Protein AF-A0A0R0EHV8-F1 (afdb_monomer)

Organism: Glycine max (NCBI:txid3847)

Secondary structure (DSSP, 8-state):
--HHHHHHHHHH-TTEEEEEE-SSSTT-EEEEE--S--SS---EEEEE--BTTTB--GGGGHHHHHHHHTTT-EEEEE--PEEEEEETHHHHHHHHHHHHHHHHHHTT-S--SS-GGGEEEEEEES----HHHHHHHHHHTT--HHHHHHHTTSGGGGGTT-HHHHTT-GGGGGTGGGPPPEEEE--TT-SSS-TT-

Nearest PDB structures (foldseek):
  4ouk-assembly1_X  TM=3.590E-01  e=6.949E-08  Lacticaseibacillus rhamnosus HN001
  4e14-assembly1_A  TM=3.918E-01  e=1.206E-06  Drosophila melanogaster
  5aob-assembly1_A  TM=3.251E-01  e=7.262E-07  Thermogutta terrifontis
  4e11-assembly1_A  TM=3.504E-01  e=2.931E-06  Drosophila melanogaster
  4po3-assembly1_X  TM=3.068E-01  e=4.658E-07  Lacticaseibacillus rhamnosus HN001

Mean predicted aligned error: 5.68 Å

pLDDT: mean 92.67, std 6.23, range [57.81, 97.94]

Radius of gyration: 22.33 Å; Cα contacts (8 Å, |Δi|>4): 338; chains: 1; bounding box: 59×35×53 Å

Structure (mmCIF, N/CA/C/O backbone):
data_AF-A0A0R0EHV8-F1
#
_entry.id   AF-A0A0R0EHV8-F1
#
loop_
_atom_site.group_PDB
_atom_site.id
_atom_site.type_symbol
_atom_site.label_atom_id
_atom_site.label_alt_id
_atom_site.label_comp_id
_atom_site.label_asym_id
_atom_site.label_entity_id
_atom_site.label_seq_id
_atom_site.pdbx_PDB_ins_code
_atom_site.Cartn_x
_atom_site.Cartn_y
_atom_site.Cartn_z
_atom_site.occupancy
_atom_site.B_iso_or_equiv
_atom_site.auth_seq_id
_atom_site.auth_comp_id
_atom_site.auth_asym_id
_atom_site.auth_atom_id
_atom_site.pdbx_PDB_model_num
ATOM 1 N N . MET A 1 1 ? -14.433 21.461 16.447 1.00 57.81 1 MET A N 1
ATOM 2 C CA . MET A 1 1 ? -14.558 21.065 17.872 1.00 57.81 1 MET A CA 1
ATOM 3 C C . MET A 1 1 ? -14.969 19.595 18.094 1.00 57.81 1 MET A C 1
ATOM 5 O O . MET A 1 1 ? -14.864 19.129 19.216 1.00 57.81 1 MET A O 1
ATOM 9 N N . LEU A 1 2 ? -15.387 18.832 17.068 1.00 71.00 2 LEU A N 1
ATOM 10 C CA . LEU A 1 2 ? -15.917 17.462 17.239 1.00 71.00 2 LEU A CA 1
ATOM 11 C C . LEU A 1 2 ? -14.863 16.354 17.439 1.00 71.00 2 LEU A C 1
ATOM 13 O O . LEU A 1 2 ? -15.185 15.307 17.990 1.00 71.00 2 LEU A O 1
ATOM 17 N N . LEU A 1 3 ? -13.612 16.559 17.017 1.00 77.12 3 LEU A N 1
ATOM 18 C CA . LEU A 1 3 ? -12.614 15.480 17.003 1.00 77.12 3 LEU A CA 1
ATOM 19 C C . LEU A 1 3 ? -12.144 15.060 18.401 1.00 77.12 3 LEU A C 1
ATOM 21 O O . LEU A 1 3 ? -11.993 13.869 18.652 1.00 77.12 3 LEU A O 1
ATOM 25 N N . MET A 1 4 ? -11.944 16.010 19.320 1.00 84.88 4 MET A N 1
ATOM 26 C CA . MET A 1 4 ? -11.438 15.697 20.661 1.00 84.88 4 MET A CA 1
ATOM 27 C C . MET A 1 4 ? -12.437 14.863 21.488 1.00 84.88 4 MET A C 1
ATOM 29 O O . MET A 1 4 ? -12.014 13.846 22.039 1.00 84.88 4 MET A O 1
ATOM 33 N N . PRO A 1 5 ? -13.751 15.183 21.521 1.00 86.56 5 PRO A N 1
ATOM 34 C CA . PRO A 1 5 ? -14.737 14.309 22.154 1.00 86.56 5 PRO A CA 1
ATOM 35 C C . PRO A 1 5 ? -14.783 12.916 21.521 1.00 86.56 5 PRO A C 1
ATOM 37 O O . PRO A 1 5 ? -14.748 11.922 22.240 1.00 86.56 5 PRO A O 1
ATOM 40 N N . VAL A 1 6 ? -14.809 12.820 20.186 1.00 89.00 6 VAL A N 1
ATOM 41 C CA . VAL A 1 6 ? -14.864 11.522 19.487 1.00 89.00 6 VAL A CA 1
ATOM 42 C C . VAL A 1 6 ? -13.637 10.672 19.808 1.00 89.00 6 VAL A C 1
ATOM 44 O O . VAL A 1 6 ? -13.784 9.489 20.105 1.00 89.00 6 VAL A O 1
ATOM 47 N N . ALA A 1 7 ? -12.442 11.268 19.814 1.00 91.12 7 ALA A N 1
ATOM 48 C CA . ALA A 1 7 ? -11.215 10.583 20.203 1.00 91.12 7 ALA A CA 1
ATOM 49 C C . ALA A 1 7 ? -11.280 10.094 21.657 1.00 91.12 7 ALA A C 1
ATOM 51 O O . ALA A 1 7 ? -10.960 8.937 21.923 1.00 91.12 7 ALA A O 1
ATOM 52 N N . TYR A 1 8 ? -11.749 10.933 22.587 1.00 91.75 8 TYR A N 1
ATOM 53 C CA . TYR A 1 8 ? -11.932 10.532 23.982 1.00 91.75 8 TYR A CA 1
ATOM 54 C C . TYR A 1 8 ? -12.867 9.320 24.101 1.00 91.75 8 TYR A C 1
ATOM 56 O O . TYR A 1 8 ? -12.497 8.310 24.698 1.00 91.75 8 TYR A O 1
ATOM 64 N N . TYR A 1 9 ? -14.043 9.365 23.468 1.00 89.75 9 TYR A N 1
ATOM 65 C CA . TYR A 1 9 ? -14.960 8.225 23.470 1.00 89.75 9 TYR A CA 1
ATOM 66 C C . TYR A 1 9 ? -14.318 6.989 22.846 1.00 89.75 9 TYR A C 1
ATOM 68 O O . TYR A 1 9 ? -14.364 5.923 23.446 1.00 89.75 9 TYR A O 1
ATOM 76 N N . TYR A 1 10 ? -13.664 7.127 21.696 1.00 93.62 10 TYR A N 1
ATOM 77 C CA . TYR A 1 10 ? -13.001 6.019 21.015 1.00 93.62 10 TYR A CA 1
ATOM 78 C C . TYR A 1 10 ? -11.944 5.322 21.888 1.00 93.62 10 TYR A C 1
ATOM 80 O O . TYR A 1 10 ? -11.880 4.092 21.912 1.00 93.62 10 TYR A O 1
ATOM 88 N N . PHE A 1 11 ? -11.125 6.077 22.626 1.00 93.50 11 PHE A N 1
ATOM 89 C CA . PHE A 1 11 ? -10.054 5.495 23.436 1.00 93.50 11 PHE A CA 1
ATOM 90 C C . PHE A 1 11 ? -10.513 4.986 24.803 1.00 93.50 11 PHE A C 1
ATOM 92 O O . PHE A 1 11 ? -9.981 3.965 25.251 1.00 93.50 11 PHE A O 1
ATOM 99 N N . PHE A 1 12 ? -11.477 5.659 25.440 1.00 93.50 12 PHE A N 1
ATOM 100 C CA . PHE A 1 12 ? -11.778 5.469 26.864 1.00 93.50 12 PHE A CA 1
ATOM 101 C C . PHE A 1 12 ? -13.155 4.866 27.164 1.00 93.50 12 PHE A C 1
ATOM 103 O O . PHE A 1 12 ? -13.399 4.470 28.302 1.00 93.50 12 PHE A O 1
ATOM 110 N N . THR A 1 13 ? -14.066 4.752 26.191 1.00 91.31 13 THR A N 1
ATOM 111 C CA . THR A 1 13 ? -15.366 4.115 26.450 1.00 91.31 13 THR A CA 1
ATOM 112 C C . THR A 1 13 ? -15.283 2.590 26.396 1.00 91.31 13 THR A C 1
ATOM 114 O O . THR A 1 13 ? -14.665 2.006 25.508 1.00 91.31 13 THR A O 1
ATOM 117 N N . SER A 1 14 ? -15.988 1.913 27.303 1.00 90.38 14 SER A N 1
ATOM 118 C CA . SER A 1 14 ? -16.117 0.449 27.296 1.00 90.38 14 SER A CA 1
ATOM 119 C C . SER A 1 14 ? -17.012 -0.081 26.167 1.00 90.38 14 SER A C 1
ATOM 121 O O . SER A 1 14 ? -16.953 -1.274 25.852 1.00 90.38 14 SER A O 1
ATOM 123 N N . LYS A 1 15 ? -17.819 0.802 25.554 1.00 92.06 15 LYS A N 1
ATOM 124 C CA . LYS A 1 15 ? -18.706 0.501 24.417 1.00 92.06 15 LYS A CA 1
ATOM 125 C C . LYS A 1 15 ? -17.960 0.295 23.097 1.00 92.06 15 LYS A C 1
ATOM 127 O O . LYS A 1 15 ? -18.556 -0.215 22.154 1.00 92.06 15 LYS A O 1
ATOM 132 N N . VAL A 1 16 ? -16.684 0.681 23.022 1.00 95.81 16 VAL A N 1
ATOM 133 C CA . VAL A 1 16 ? -15.836 0.468 21.846 1.00 95.81 16 VAL A CA 1
ATOM 134 C C . VAL A 1 16 ? -14.825 -0.622 22.175 1.00 95.81 16 VAL A C 1
A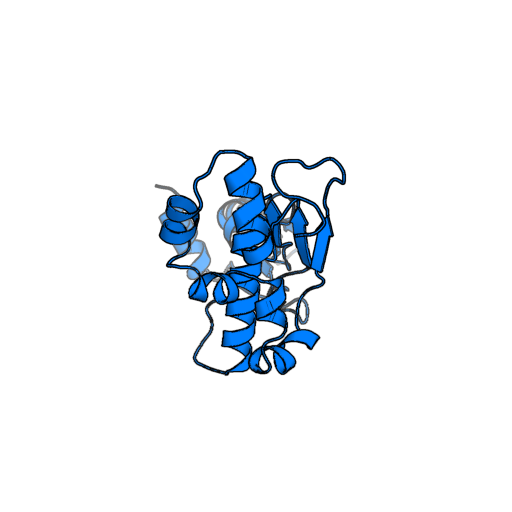TOM 136 O O . VAL A 1 16 ? -13.925 -0.439 22.993 1.00 95.81 16 VAL A O 1
ATOM 139 N N . LYS A 1 17 ? -14.968 -1.782 21.535 1.00 96.06 17 LYS A N 1
ATOM 140 C CA . LYS A 1 17 ? -13.980 -2.862 21.598 1.00 96.06 17 LYS A CA 1
ATOM 141 C C . LYS A 1 17 ? -13.025 -2.697 20.425 1.00 96.06 17 LYS A C 1
ATOM 143 O O . LYS A 1 17 ? -13.409 -2.925 19.283 1.00 96.06 17 LYS A O 1
ATOM 148 N N . ARG A 1 18 ? -11.801 -2.256 20.708 1.00 96.19 18 ARG A N 1
ATOM 149 C CA . ARG A 1 18 ? -10.815 -1.913 19.678 1.00 96.19 18 ARG A CA 1
ATOM 150 C C . ARG A 1 18 ? -9.956 -3.102 19.264 1.00 96.19 18 ARG A C 1
ATOM 152 O O . ARG A 1 18 ? -9.628 -3.949 20.092 1.00 96.19 18 ARG A O 1
ATOM 159 N N . SER A 1 19 ? -9.515 -3.093 18.010 1.00 95.56 19 SER A N 1
ATOM 160 C CA . SER A 1 19 ? -8.482 -3.979 17.461 1.00 95.56 19 SER A CA 1
ATOM 161 C C . SER A 1 19 ? -8.759 -5.481 17.624 1.00 95.56 19 SER A C 1
ATOM 163 O O . SER A 1 19 ? -7.813 -6.265 17.761 1.00 95.56 19 SER A O 1
ATOM 165 N N . ILE A 1 20 ? -10.032 -5.886 17.565 1.00 97.50 20 ILE A N 1
ATOM 166 C CA . ILE A 1 20 ? -10.450 -7.294 17.567 1.00 97.50 20 ILE A CA 1
ATOM 167 C C . ILE A 1 20 ? -9.885 -7.967 16.318 1.00 97.50 20 ILE A C 1
ATOM 169 O O . ILE A 1 20 ? -10.116 -7.494 15.208 1.00 97.50 20 ILE A O 1
ATOM 173 N N . VAL A 1 21 ? -9.142 -9.058 16.497 1.00 97.56 21 VAL A N 1
ATOM 174 C CA 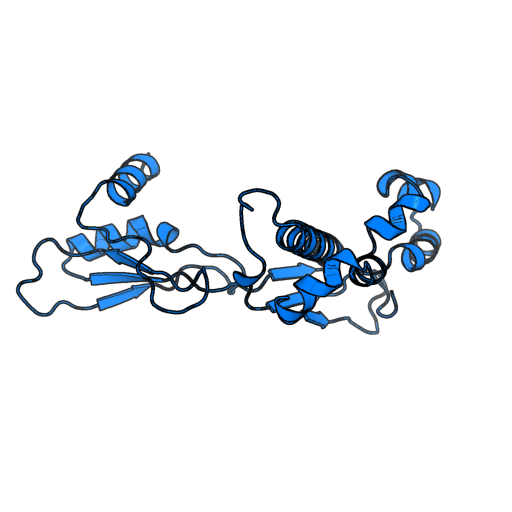. VAL A 1 21 ? -8.557 -9.836 15.398 1.00 97.56 21 VAL A CA 1
ATOM 175 C C . VAL A 1 21 ? -9.649 -10.642 14.702 1.00 97.56 21 VAL A C 1
ATOM 177 O O . VAL A 1 21 ? -10.423 -11.321 15.372 1.00 97.56 21 VAL A O 1
ATOM 180 N N . TYR A 1 22 ? -9.687 -10.591 13.371 1.00 96.81 22 TYR A N 1
ATOM 181 C CA . TYR A 1 22 ? -10.563 -11.442 12.556 1.00 96.81 22 TYR A CA 1
ATOM 182 C C . TYR A 1 22 ? -9.798 -12.285 11.520 1.00 96.81 22 TYR A C 1
ATOM 184 O O . TYR A 1 22 ? -10.402 -13.082 10.808 1.00 96.81 22 TYR A O 1
ATOM 192 N N . GLY A 1 23 ? -8.477 -12.126 11.422 1.00 96.19 23 GLY A N 1
ATOM 193 C CA . GLY A 1 23 ? -7.623 -12.952 10.572 1.00 96.19 23 GLY A CA 1
ATOM 194 C C . GLY A 1 23 ? -6.139 -12.716 10.842 1.00 96.19 23 GLY A C 1
ATOM 195 O O . GLY A 1 23 ? -5.780 -11.895 11.681 1.00 96.19 23 GLY A O 1
ATOM 196 N N . ASP A 1 24 ? -5.282 -13.405 10.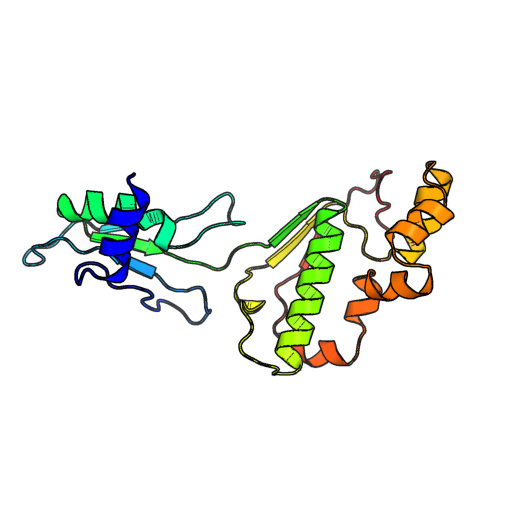092 1.00 94.06 24 ASP A N 1
ATOM 197 C CA . ASP A 1 24 ? -3.868 -13.562 10.480 1.00 94.06 24 ASP A CA 1
ATOM 198 C C . ASP A 1 24 ? -2.967 -12.367 10.142 1.00 94.06 24 ASP A C 1
ATOM 200 O O . ASP A 1 24 ? -1.869 -12.235 10.676 1.00 94.06 24 ASP A O 1
ATOM 204 N N . GLN A 1 25 ? -3.401 -11.490 9.234 1.00 92.50 25 GLN A N 1
ATOM 205 C CA . GLN A 1 25 ? -2.588 -10.355 8.793 1.00 92.50 25 GLN A CA 1
ATOM 206 C C . GLN A 1 25 ? -2.688 -9.184 9.781 1.00 92.50 25 GLN A C 1
ATOM 208 O O . GLN A 1 25 ? -3.748 -8.990 10.379 1.00 92.50 25 GLN A O 1
ATOM 213 N N . PRO A 1 26 ? -1.659 -8.323 9.914 1.00 91.06 26 PRO A N 1
ATOM 214 C CA . PRO A 1 26 ? -1.646 -7.282 10.950 1.00 91.06 26 PRO A CA 1
ATOM 215 C C . PRO A 1 26 ? -2.837 -6.315 10.897 1.00 91.06 26 PRO A C 1
ATOM 217 O O . PRO A 1 26 ? -3.323 -5.874 11.943 1.00 91.06 26 PRO A O 1
ATOM 220 N N . ARG A 1 27 ? -3.335 -6.029 9.683 1.00 94.44 27 ARG A N 1
ATOM 221 C CA . ARG A 1 27 ? -4.513 -5.180 9.437 1.00 94.44 27 ARG A CA 1
ATOM 222 C C . ARG A 1 27 ? -5.847 -5.921 9.480 1.00 94.44 27 ARG A C 1
ATOM 224 O O . ARG A 1 27 ? -6.871 -5.264 9.370 1.00 94.44 27 ARG A O 1
ATOM 231 N N . ASN A 1 28 ? -5.878 -7.239 9.682 1.00 95.44 28 ASN A N 1
ATOM 232 C CA . ASN A 1 28 ? -7.123 -8.001 9.823 1.00 95.44 28 ASN A CA 1
ATOM 233 C C . ASN A 1 28 ? -7.712 -7.813 11.227 1.00 95.44 28 ASN A C 1
ATOM 235 O O . ASN A 1 28 ? -7.794 -8.735 12.045 1.00 95.44 28 ASN A O 1
ATOM 239 N N . ARG A 1 29 ? -8.079 -6.565 11.517 1.00 96.88 29 ARG A N 1
ATOM 240 C CA . ARG A 1 29 ? -8.611 -6.121 12.796 1.00 96.88 29 ARG A CA 1
ATOM 241 C C . ARG A 1 29 ? -9.840 -5.259 12.592 1.00 96.88 29 ARG A C 1
ATOM 243 O O . ARG A 1 29 ? -9.951 -4.557 11.596 1.00 96.88 29 ARG A O 1
ATOM 250 N N . LEU A 1 30 ? -10.739 -5.263 13.559 1.00 97.62 30 LEU A N 1
ATOM 251 C CA . LEU A 1 30 ? -11.918 -4.410 13.550 1.00 97.62 30 LEU A CA 1
ATOM 252 C C . LEU A 1 30 ? -12.119 -3.729 14.898 1.00 97.62 30 LEU A C 1
ATOM 254 O O . LEU A 1 30 ? -11.671 -4.226 15.934 1.00 97.62 30 LEU A O 1
ATOM 258 N N . ASP A 1 31 ? -12.814 -2.601 14.865 1.00 97.81 31 ASP A N 1
ATOM 259 C CA . ASP A 1 31 ? -13.350 -1.947 16.050 1.00 97.81 31 ASP A CA 1
ATOM 260 C C . ASP A 1 31 ? -14.860 -2.174 16.092 1.00 97.81 31 ASP A C 1
ATOM 262 O O . ASP A 1 31 ? -15.561 -1.953 15.103 1.00 97.81 31 ASP A O 1
ATOM 266 N N . LEU A 1 32 ? -15.361 -2.624 17.237 1.00 97.31 32 LEU A N 1
ATOM 267 C CA . LEU A 1 32 ? -16.774 -2.912 17.445 1.00 97.31 32 LEU A CA 1
ATOM 268 C C . LEU A 1 32 ? -17.391 -1.857 18.364 1.00 97.31 32 LEU A C 1
ATOM 270 O O . LEU A 1 32 ? -16.941 -1.675 19.496 1.00 97.31 32 LEU A O 1
ATOM 274 N N . TYR A 1 33 ? -18.434 -1.192 17.883 1.00 96.69 33 TYR A N 1
ATOM 275 C CA . TYR A 1 33 ? -19.211 -0.187 18.599 1.00 96.69 33 TYR A CA 1
ATOM 276 C C . TYR A 1 33 ? -20.527 -0.819 19.038 1.00 96.69 33 TYR A C 1
ATOM 278 O O . TYR A 1 33 ? -21.318 -1.279 18.211 1.00 96.69 33 TYR A O 1
ATOM 286 N N . LEU A 1 34 ? -20.737 -0.870 20.351 1.00 96.25 34 LEU A N 1
ATOM 287 C CA . LEU A 1 34 ? -21.843 -1.592 20.964 1.00 96.25 34 LEU A CA 1
ATOM 288 C C . LEU A 1 34 ? -22.917 -0.630 21.496 1.00 96.25 34 LEU A C 1
ATOM 290 O O . LEU A 1 34 ? -22.579 0.361 22.157 1.00 96.25 34 LEU A O 1
ATOM 294 N N . PRO A 1 35 ? -24.211 -0.929 21.274 1.00 95.19 35 PRO A N 1
ATOM 295 C CA . PRO A 1 35 ? -25.295 -0.203 21.915 1.00 95.19 35 PRO A CA 1
ATOM 296 C C . PRO A 1 35 ? -25.293 -0.443 23.429 1.00 95.19 35 PRO A C 1
ATOM 298 O O . PRO A 1 35 ? -24.717 -1.408 23.929 1.00 95.19 35 PRO A O 1
ATOM 301 N N . ALA A 1 36 ? -25.964 0.434 24.181 1.00 90.19 36 ALA A N 1
ATOM 302 C CA . ALA A 1 36 ? -25.997 0.338 25.643 1.00 90.19 36 ALA A CA 1
ATOM 303 C C . ALA A 1 36 ? -26.704 -0.932 26.159 1.00 90.19 36 ALA A C 1
ATOM 305 O O . ALA A 1 36 ? -26.341 -1.435 27.217 1.00 90.19 36 ALA A O 1
ATOM 306 N N . ASN A 1 37 ? -27.694 -1.444 25.420 1.00 86.62 37 ASN A N 1
ATOM 307 C CA . ASN A 1 37 ? -28.447 -2.642 25.782 1.00 86.62 37 ASN A CA 1
ATOM 308 C C . ASN A 1 37 ? -28.327 -3.711 24.682 1.00 86.62 37 ASN A C 1
ATOM 310 O O . ASN A 1 37 ? -28.757 -3.487 23.549 1.00 86.62 37 ASN A O 1
ATOM 314 N N . ILE A 1 38 ? -27.755 -4.865 25.037 1.00 80.19 38 ILE A N 1
ATOM 315 C CA . ILE A 1 38 ? -27.492 -6.012 24.145 1.00 80.19 38 ILE A CA 1
ATOM 316 C C . ILE A 1 38 ? -28.458 -7.182 24.461 1.00 80.19 38 ILE A C 1
ATOM 318 O O . ILE A 1 38 ? -28.292 -8.286 23.963 1.00 80.19 38 ILE A O 1
ATOM 322 N N . GLY A 1 39 ? -29.495 -6.963 25.283 1.00 85.12 39 GLY A N 1
ATOM 323 C CA . GLY A 1 39 ? -30.408 -8.027 25.734 1.00 85.12 39 GLY A CA 1
ATOM 324 C C . GLY A 1 39 ? -31.305 -8.645 24.652 1.00 85.12 39 GLY A C 1
ATOM 325 O O . GLY A 1 39 ? -31.868 -9.712 24.863 1.00 85.12 39 GLY A O 1
ATOM 326 N N . GLU A 1 40 ? -31.416 -8.008 23.489 1.00 89.62 40 GLU A N 1
ATOM 327 C CA . GLU A 1 40 ? -32.185 -8.489 22.337 1.00 89.62 40 GLU A CA 1
ATOM 328 C C . GLU A 1 40 ? -31.296 -8.483 21.089 1.00 89.62 40 GLU A C 1
ATOM 330 O O . GLU A 1 40 ? -30.394 -7.639 21.010 1.00 89.62 40 GLU A O 1
ATOM 335 N N . PRO A 1 41 ? -31.563 -9.340 20.085 1.00 92.94 41 PRO A N 1
ATOM 336 C CA . PRO A 1 41 ? -30.887 -9.274 18.794 1.00 92.94 41 PRO A CA 1
ATOM 337 C C . PRO A 1 41 ? -30.950 -7.861 18.203 1.00 92.94 41 PRO A C 1
ATOM 339 O O . PRO A 1 41 ? -32.025 -7.275 18.065 1.00 92.94 41 PRO A O 1
ATOM 342 N N . LYS A 1 42 ? -29.786 -7.302 17.862 1.00 93.56 42 LYS A N 1
ATOM 343 C CA . LYS A 1 42 ? -29.655 -5.964 17.274 1.00 93.56 42 LYS A CA 1
ATOM 344 C C . LYS A 1 42 ? -29.201 -6.062 15.819 1.00 93.56 42 LYS A C 1
ATOM 346 O O . LYS A 1 42 ? -28.447 -6.979 15.486 1.00 93.56 42 LYS A O 1
ATOM 351 N N . PRO A 1 43 ? -29.612 -5.121 14.954 1.00 96.56 43 PRO A N 1
ATOM 352 C CA . PRO A 1 43 ? -29.052 -5.027 13.614 1.00 96.56 43 PRO A CA 1
ATOM 353 C C . PRO A 1 43 ? -27.542 -4.773 13.686 1.00 96.56 43 PRO A C 1
ATOM 355 O O . PRO A 1 43 ? -27.056 -4.067 14.575 1.00 96.56 43 PRO A O 1
ATOM 358 N N . VAL A 1 44 ? -26.816 -5.340 12.725 1.00 97.00 44 VAL A N 1
ATOM 359 C CA . VAL A 1 44 ? -25.362 -5.209 12.607 1.00 97.00 44 VAL A CA 1
ATOM 360 C C . VAL A 1 44 ? -25.034 -4.486 11.306 1.00 97.00 44 VAL A C 1
ATOM 362 O O . VAL A 1 44 ? -25.484 -4.893 10.238 1.00 97.00 44 VAL A O 1
ATOM 365 N N . LEU A 1 45 ? -24.228 -3.430 11.393 1.00 97.94 45 LEU A N 1
ATOM 366 C CA . LEU A 1 45 ? -23.637 -2.748 10.248 1.00 97.94 45 LEU A CA 1
ATOM 367 C C . LEU A 1 45 ? -22.143 -3.077 10.187 1.00 97.94 45 LEU A C 1
ATOM 369 O O . LEU A 1 45 ? -21.406 -2.797 11.131 1.00 97.94 45 LEU A O 1
ATOM 373 N N . ILE A 1 46 ? -21.678 -3.601 9.055 1.00 97.69 46 ILE A N 1
ATOM 374 C CA . ILE A 1 46 ? -20.246 -3.672 8.753 1.00 97.69 46 ILE A CA 1
ATOM 375 C C . ILE A 1 46 ? -19.883 -2.420 7.965 1.00 97.69 46 ILE A C 1
ATOM 377 O O . ILE A 1 46 ? -20.362 -2.216 6.851 1.00 97.69 46 ILE A O 1
ATOM 381 N N . PHE A 1 47 ? -19.040 -1.578 8.550 1.00 96.81 47 PHE A N 1
ATOM 382 C CA . PHE A 1 47 ? -18.538 -0.384 7.899 1.00 96.81 47 PHE A CA 1
ATOM 383 C C . PHE A 1 47 ? -17.123 -0.621 7.373 1.00 96.81 47 PHE A C 1
ATOM 385 O O . PHE A 1 47 ? -16.166 -0.780 8.136 1.00 96.81 47 PHE A O 1
ATOM 392 N N . VAL A 1 48 ? -16.998 -0.634 6.047 1.00 95.38 48 VAL A N 1
ATOM 393 C CA . VAL A 1 48 ? -15.716 -0.747 5.350 1.00 95.38 48 VAL A CA 1
ATOM 394 C C . VAL A 1 48 ? -15.158 0.656 5.149 1.00 95.38 48 VAL A C 1
ATOM 396 O O . VAL A 1 48 ? -15.581 1.386 4.256 1.00 95.38 48 VAL A O 1
ATOM 399 N N . THR A 1 49 ? -14.224 1.056 6.012 1.00 89.88 49 THR A N 1
ATOM 400 C CA . THR A 1 49 ? -13.553 2.356 5.877 1.00 89.88 49 THR A CA 1
ATOM 401 C C . THR A 1 49 ? -12.585 2.347 4.698 1.00 89.88 49 THR A C 1
ATOM 403 O O . THR A 1 49 ? -11.943 1.334 4.433 1.00 89.88 49 THR A O 1
ATOM 406 N N . GLY A 1 50 ? -12.418 3.479 4.020 1.00 88.25 50 GLY A N 1
ATOM 407 C CA . GLY A 1 50 ? -11.313 3.662 3.085 1.00 88.25 50 GLY A CA 1
ATOM 408 C C . GLY A 1 50 ? -11.624 4.593 1.927 1.00 88.25 50 GLY A C 1
ATOM 409 O O . GLY A 1 50 ? -12.594 5.344 1.957 1.00 88.25 50 GLY A O 1
ATOM 410 N N . GLY A 1 51 ? -10.771 4.524 0.910 1.00 90.00 51 GLY A N 1
ATOM 411 C CA . GLY A 1 51 ? -10.915 5.209 -0.369 1.00 90.00 51 GLY A CA 1
ATOM 412 C C . GLY A 1 51 ? -10.130 4.454 -1.435 1.00 90.00 51 GLY A C 1
ATOM 413 O O . GLY A 1 51 ? -8.934 4.231 -1.264 1.00 90.00 51 GLY A O 1
ATOM 414 N N . ALA A 1 52 ? -10.819 3.998 -2.487 1.00 93.12 52 ALA A N 1
ATOM 415 C CA . ALA A 1 52 ? -10.244 3.248 -3.612 1.00 93.12 52 ALA A CA 1
ATOM 416 C C . ALA A 1 52 ? -9.314 2.072 -3.222 1.00 93.12 52 ALA A C 1
ATOM 418 O O . ALA A 1 52 ? -8.456 1.684 -4.005 1.00 93.12 52 ALA A O 1
ATOM 419 N N . TRP A 1 53 ? -9.475 1.505 -2.018 1.00 94.31 53 TRP A N 1
ATOM 420 C CA . TRP A 1 53 ? -8.632 0.436 -1.453 1.00 94.31 53 TRP A CA 1
ATOM 421 C C . TRP A 1 53 ? -7.157 0.797 -1.207 1.00 94.31 53 TRP A C 1
ATOM 423 O O . TRP A 1 53 ? -6.383 -0.078 -0.820 1.00 94.31 53 TRP A O 1
ATOM 433 N N . ILE A 1 54 ? -6.775 2.064 -1.391 1.00 93.56 54 ILE A N 1
ATOM 434 C CA . ILE A 1 54 ? -5.395 2.557 -1.235 1.00 93.56 54 ILE A CA 1
ATOM 435 C C . ILE A 1 54 ? -5.162 3.283 0.092 1.00 93.56 54 ILE A C 1
ATOM 437 O O . ILE A 1 54 ? -4.030 3.469 0.523 1.00 93.56 54 ILE A O 1
ATOM 441 N N . ILE A 1 55 ? -6.240 3.683 0.765 1.00 92.44 55 ILE A N 1
ATOM 442 C CA . ILE A 1 55 ? -6.206 4.353 2.064 1.00 92.44 55 ILE A CA 1
ATOM 443 C C . ILE A 1 55 ? -7.362 3.867 2.929 1.00 92.44 55 ILE A C 1
ATOM 445 O O . ILE A 1 55 ? -8.405 3.451 2.423 1.00 92.44 55 ILE A O 1
ATOM 449 N N . GLY A 1 56 ? -7.194 3.968 4.242 1.00 92.25 56 GLY A N 1
ATOM 450 C CA . GLY A 1 56 ? -8.239 3.660 5.209 1.00 92.25 56 GLY A CA 1
ATOM 451 C C . GLY A 1 56 ? -7.665 3.289 6.564 1.00 92.25 56 GLY A C 1
ATOM 452 O O . GLY A 1 56 ? -6.510 2.873 6.669 1.00 92.25 56 GLY A O 1
ATOM 453 N N . TYR A 1 57 ? -8.476 3.448 7.602 1.00 93.38 57 TYR A N 1
ATOM 454 C CA . TYR A 1 57 ? -8.187 2.962 8.943 1.00 93.38 57 TYR A CA 1
ATOM 455 C C . TYR A 1 57 ? -9.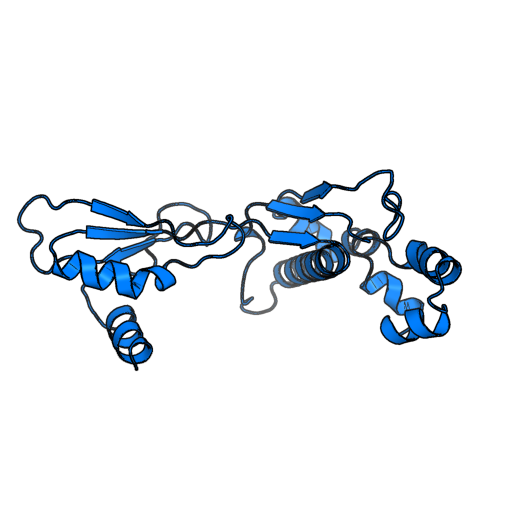495 2.840 9.727 1.00 93.38 57 TYR A C 1
ATOM 457 O O . TYR A 1 57 ? -10.303 3.769 9.721 1.00 93.38 57 TYR A O 1
ATOM 465 N N . LYS A 1 58 ? -9.684 1.734 10.457 1.00 94.69 58 LYS A N 1
ATOM 466 C CA . LYS A 1 58 ? -10.922 1.437 11.210 1.00 94.69 58 LYS A CA 1
ATOM 467 C C . LYS A 1 58 ? -11.408 2.575 12.120 1.00 94.69 58 LYS A C 1
ATOM 469 O O . LYS A 1 58 ? -12.611 2.817 12.206 1.00 94.69 58 LYS A O 1
ATOM 474 N N . ALA A 1 59 ? -10.495 3.353 12.712 1.00 93.44 59 ALA A N 1
ATOM 475 C CA . ALA A 1 59 ? -10.862 4.465 13.592 1.00 93.44 59 ALA A CA 1
ATOM 476 C C . ALA A 1 59 ? -11.535 5.642 12.857 1.00 93.44 59 ALA A C 1
ATOM 478 O O . ALA A 1 59 ? -12.204 6.457 13.496 1.00 93.44 59 ALA A O 1
ATOM 479 N N . TRP A 1 60 ? -11.408 5.744 11.527 1.00 92.69 60 TRP A N 1
ATOM 480 C CA . TRP A 1 60 ? -12.114 6.759 10.731 1.00 92.69 60 TRP A CA 1
ATOM 481 C C . TRP A 1 60 ? -13.634 6.571 10.786 1.00 92.69 60 TRP A C 1
ATOM 483 O O . TRP A 1 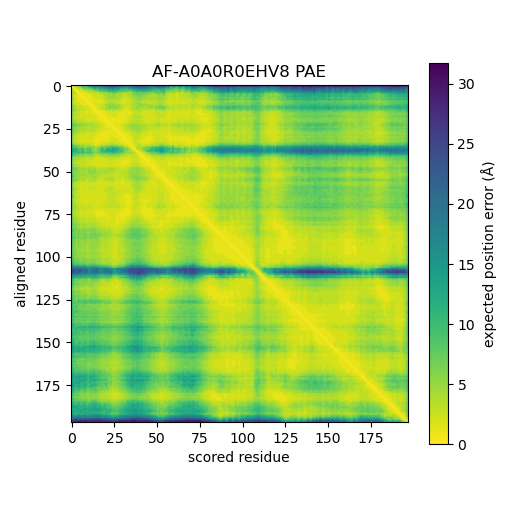60 ? -14.382 7.534 10.655 1.00 92.69 60 TRP A O 1
ATOM 493 N N . GLY A 1 61 ? -14.098 5.349 11.062 1.00 93.31 61 GLY A N 1
ATOM 494 C CA . GLY A 1 61 ? -15.507 5.052 11.297 1.00 93.31 61 GLY A CA 1
ATOM 495 C C . GLY A 1 61 ? -16.008 5.404 12.699 1.00 93.31 61 GLY A C 1
ATOM 496 O O . GLY A 1 61 ? -17.164 5.131 12.994 1.00 93.31 61 GLY A O 1
ATOM 497 N N . SER A 1 62 ? -15.190 5.995 13.575 1.00 94.25 62 SER A N 1
ATOM 498 C CA . SER A 1 62 ? -15.546 6.210 14.987 1.00 94.25 62 SER A CA 1
ATOM 499 C C . SER A 1 62 ? -16.777 7.078 15.208 1.00 94.25 62 SER A C 1
ATOM 501 O O . SER A 1 62 ? -17.644 6.700 15.994 1.00 94.25 62 SER A O 1
ATOM 503 N N . LEU A 1 63 ? -16.893 8.205 14.503 1.00 93.44 63 LEU A N 1
ATOM 504 C CA . LEU A 1 63 ? -18.063 9.075 14.622 1.00 93.44 63 LEU A CA 1
ATOM 505 C C . LEU A 1 63 ? -19.342 8.344 14.186 1.00 93.44 63 LEU A C 1
ATOM 507 O O . LEU A 1 63 ? -20.329 8.349 14.916 1.00 93.44 63 LEU A O 1
ATOM 511 N N . LEU A 1 64 ? -19.306 7.677 13.028 1.00 94.25 64 LEU A N 1
ATOM 512 C CA . LEU A 1 64 ? -20.429 6.890 12.515 1.00 94.25 64 LEU A CA 1
ATOM 513 C C . LEU A 1 64 ? -20.793 5.747 13.473 1.00 94.25 64 LEU A C 1
ATOM 515 O O . LEU A 1 64 ? -21.961 5.575 13.816 1.00 94.25 64 LEU A O 1
ATOM 519 N N . GLY A 1 65 ? -19.789 4.995 13.926 1.00 95.75 65 GLY A N 1
ATOM 520 C CA . GLY A 1 65 ? -19.949 3.860 14.827 1.00 95.75 65 GLY A CA 1
ATOM 521 C C . GLY A 1 65 ? -20.605 4.257 16.144 1.00 95.75 65 GLY A C 1
ATOM 522 O O . GLY A 1 65 ? -21.560 3.613 16.565 1.00 95.75 65 GLY A O 1
ATOM 523 N N . LEU A 1 66 ? -20.162 5.361 16.756 1.00 94.12 66 LEU A N 1
ATOM 524 C CA . LEU A 1 66 ? -20.766 5.896 17.979 1.00 94.12 66 LEU A CA 1
ATOM 525 C C . LEU A 1 66 ? -22.219 6.341 17.751 1.00 94.12 66 LEU A C 1
ATOM 527 O O . LEU A 1 66 ? -23.099 5.969 18.524 1.00 94.12 66 LEU A O 1
ATOM 531 N N . GLN A 1 67 ? -22.488 7.079 16.671 1.00 94.56 67 GLN A N 1
ATOM 532 C CA . GLN A 1 67 ? -23.824 7.614 16.378 1.00 94.56 67 GLN A CA 1
ATOM 533 C C . GLN A 1 67 ? -24.865 6.533 16.059 1.00 94.56 67 GLN A C 1
ATOM 535 O O . GLN A 1 67 ? -26.038 6.670 16.407 1.00 94.56 67 GLN A O 1
ATOM 540 N N . LEU A 1 68 ? -24.462 5.446 15.403 1.00 96.25 68 LEU A N 1
ATOM 541 C CA . LEU A 1 68 ? -25.358 4.323 15.123 1.00 96.25 68 LEU A CA 1
ATOM 542 C C . LEU A 1 68 ? -25.498 3.383 16.329 1.00 96.25 68 LEU A C 1
ATOM 544 O O . LEU A 1 68 ? -26.595 2.877 16.573 1.00 96.25 68 LEU A O 1
ATOM 548 N N . ALA A 1 69 ? -24.444 3.219 17.135 1.00 95.31 69 ALA A N 1
ATOM 549 C CA . ALA A 1 69 ? -24.518 2.489 18.401 1.00 95.31 69 ALA A CA 1
ATOM 550 C C . ALA A 1 69 ? -25.495 3.134 19.392 1.00 95.31 69 ALA A C 1
ATOM 552 O O . ALA A 1 69 ? -26.249 2.428 20.064 1.00 95.31 69 ALA A O 1
ATOM 553 N N . GLU A 1 70 ? -25.568 4.467 19.437 1.00 93.56 70 GLU A N 1
ATOM 554 C CA . GLU A 1 70 ? -26.595 5.189 20.204 1.00 93.56 70 GLU A CA 1
ATOM 555 C C . GLU A 1 70 ? -28.025 4.858 19.751 1.00 93.56 70 GLU A C 1
ATOM 557 O O . GLU A 1 70 ? -28.951 4.888 20.559 1.00 93.56 70 GLU A O 1
ATOM 562 N N . ARG A 1 71 ? -28.209 4.470 18.485 1.00 94.50 71 ARG A N 1
ATOM 563 C CA . ARG A 1 71 ? -29.508 4.113 17.890 1.00 94.50 71 ARG A CA 1
ATOM 564 C C . ARG A 1 71 ? -29.809 2.614 17.948 1.00 94.50 71 ARG A C 1
ATOM 566 O O . ARG A 1 71 ? -30.724 2.147 17.276 1.00 94.50 71 ARG A O 1
ATOM 573 N N . GLY A 1 72 ? -29.057 1.853 18.744 1.00 94.94 72 GLY A N 1
ATOM 574 C CA . GLY A 1 72 ? -29.297 0.422 18.937 1.00 94.94 72 GLY A CA 1
ATOM 575 C C . GLY A 1 72 ? -28.691 -0.482 17.862 1.00 94.94 72 GLY A C 1
ATOM 576 O O . GLY A 1 72 ? -29.063 -1.651 17.804 1.00 94.94 72 GLY A O 1
ATOM 577 N N . ILE A 1 73 ? -27.780 0.026 17.024 1.00 96.62 73 ILE A N 1
ATOM 578 C CA . ILE A 1 73 ? -27.132 -0.734 15.945 1.00 96.62 73 ILE A CA 1
ATOM 579 C C . ILE A 1 73 ? -25.713 -1.118 16.367 1.00 96.62 73 ILE A C 1
ATOM 581 O O . ILE A 1 73 ? -24.934 -0.267 16.783 1.00 96.62 73 ILE A O 1
ATOM 585 N N . ILE A 1 74 ? -25.343 -2.389 16.231 1.00 97.00 74 ILE A N 1
ATOM 586 C CA . ILE A 1 74 ? -23.951 -2.815 16.418 1.00 97.00 74 ILE A CA 1
ATOM 587 C C . ILE A 1 74 ? -23.167 -2.425 15.165 1.00 97.00 74 ILE A C 1
ATOM 589 O O . ILE A 1 74 ? -23.541 -2.828 14.066 1.00 97.00 74 ILE A O 1
ATOM 593 N N . VAL A 1 75 ? -22.072 -1.677 15.306 1.00 97.81 75 VAL A N 1
ATOM 594 C CA . VAL A 1 75 ? -21.230 -1.302 14.158 1.00 97.81 75 VAL A CA 1
ATOM 595 C C . VAL A 1 75 ? -19.867 -1.962 14.260 1.00 97.81 75 VAL A C 1
ATOM 597 O O . VAL A 1 75 ? -19.166 -1.780 15.249 1.00 97.81 75 VAL A O 1
ATOM 600 N N . ALA A 1 76 ? -19.473 -2.695 13.225 1.00 97.88 76 ALA A N 1
ATOM 601 C CA . ALA A 1 76 ? -18.126 -3.223 13.062 1.00 97.88 76 ALA A CA 1
ATOM 602 C C . ALA A 1 76 ? -17.381 -2.389 12.012 1.00 97.88 76 ALA A C 1
ATOM 604 O O . ALA A 1 76 ? -17.659 -2.497 10.819 1.00 97.88 76 ALA A O 1
ATOM 605 N N . CYS A 1 77 ? -16.434 -1.560 12.446 1.00 97.62 77 CYS A N 1
ATOM 606 C CA . CYS A 1 77 ? -15.536 -0.831 11.555 1.00 97.62 77 CYS A CA 1
ATOM 607 C C . CYS A 1 77 ? -14.320 -1.704 11.262 1.00 97.62 77 CYS A C 1
ATOM 609 O O . CYS A 1 77 ? -13.501 -1.945 12.151 1.00 97.62 77 CYS A O 1
ATOM 611 N N . ILE A 1 78 ? -14.207 -2.190 10.029 1.00 96.88 78 ILE A N 1
ATOM 612 C CA . ILE A 1 78 ? -13.136 -3.114 9.657 1.00 96.88 78 ILE A CA 1
ATOM 613 C C . ILE A 1 78 ? -11.917 -2.367 9.120 1.00 96.88 78 ILE A C 1
ATOM 615 O O . ILE A 1 78 ? -12.028 -1.394 8.370 1.00 96.88 78 ILE A O 1
ATOM 619 N N . ASP A 1 79 ? -10.749 -2.860 9.502 1.00 96.31 79 ASP A N 1
ATOM 620 C CA . ASP A 1 79 ? -9.480 -2.591 8.847 1.00 96.31 79 ASP A CA 1
ATOM 621 C C . ASP A 1 79 ? -9.118 -3.784 7.958 1.00 96.31 79 ASP A C 1
ATOM 623 O O . ASP A 1 79 ? -9.585 -4.898 8.193 1.00 96.31 79 ASP A O 1
ATOM 627 N N . TYR A 1 80 ? -8.334 -3.560 6.914 1.00 96.12 80 TYR A N 1
ATOM 628 C CA . TYR A 1 80 ? -7.916 -4.578 5.949 1.00 96.12 80 TYR A CA 1
ATOM 629 C C . TYR A 1 80 ? -6.617 -4.145 5.267 1.00 96.12 80 TYR A C 1
ATOM 631 O O . TYR A 1 80 ? -6.207 -2.989 5.361 1.00 96.12 80 TYR A O 1
ATOM 639 N N . ARG A 1 81 ? -5.939 -5.077 4.590 1.00 95.38 81 ARG A N 1
ATOM 640 C CA . ARG A 1 81 ? -4.722 -4.757 3.831 1.00 95.38 81 ARG A CA 1
ATOM 641 C C . ARG A 1 81 ? -5.041 -3.903 2.606 1.00 95.38 81 ARG A C 1
ATOM 643 O O . ARG A 1 81 ? -5.910 -4.272 1.821 1.00 95.38 81 ARG A O 1
ATOM 650 N N . ILE A 1 82 ? -4.307 -2.811 2.429 1.00 95.56 82 ILE A N 1
ATOM 651 C CA . ILE A 1 82 ? -4.516 -1.832 1.349 1.00 95.56 82 ILE A CA 1
ATOM 652 C C . ILE A 1 82 ? -3.562 -2.065 0.179 1.00 95.56 82 ILE A C 1
ATOM 654 O O . ILE A 1 82 ? -2.526 -2.708 0.330 1.00 95.56 82 ILE A O 1
ATOM 658 N N . TYR A 1 83 ? -3.897 -1.529 -0.985 1.00 96.31 83 TYR A N 1
ATOM 659 C CA . TYR A 1 83 ? -3.000 -1.483 -2.133 1.00 96.31 83 TYR A CA 1
ATOM 660 C C . TYR A 1 83 ? -2.116 -0.241 -2.037 1.00 96.31 83 TYR A C 1
ATOM 662 O O . TYR A 1 83 ? -2.621 0.851 -1.799 1.00 96.31 83 TYR A O 1
ATOM 670 N N . LEU A 1 84 ? -0.806 -0.393 -2.221 1.00 96.44 84 LEU A N 1
ATOM 671 C CA . LEU A 1 84 ? 0.072 0.757 -2.427 1.00 96.44 84 LEU A CA 1
ATOM 672 C C . LEU A 1 84 ? 0.146 1.012 -3.927 1.00 96.44 84 LEU A C 1
ATOM 674 O O . LEU A 1 84 ? 0.480 0.103 -4.682 1.00 96.44 84 LEU A O 1
ATOM 678 N N . MET A 1 85 ? -0.194 2.218 -4.357 1.00 96.31 85 MET A N 1
ATOM 679 C CA . MET A 1 85 ? -0.223 2.578 -5.766 1.00 96.31 85 MET A CA 1
ATOM 680 C C . MET A 1 85 ? 0.482 3.908 -5.959 1.00 96.31 85 MET A C 1
ATOM 682 O O . MET A 1 85 ? 0.194 4.841 -5.215 1.00 96.31 85 MET A O 1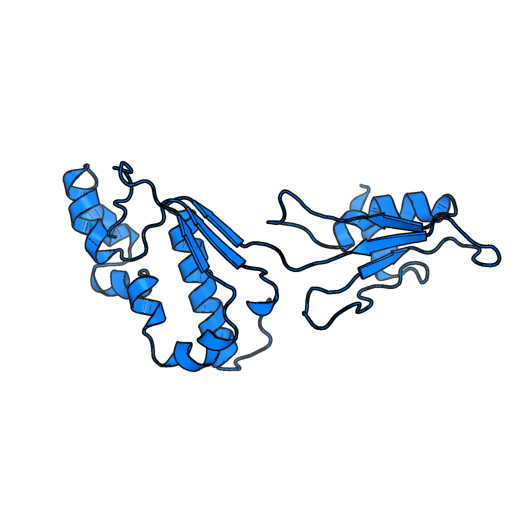
ATOM 686 N N . GLY A 1 86 ? 1.347 3.982 -6.966 1.00 96.50 86 GLY A N 1
ATOM 687 C CA . GLY A 1 86 ? 2.000 5.221 -7.364 1.00 96.50 86 GLY A CA 1
ATOM 688 C C . GLY A 1 86 ? 2.045 5.376 -8.875 1.00 96.50 86 GLY A C 1
ATOM 689 O O . GLY A 1 86 ? 1.936 4.396 -9.616 1.00 96.50 86 GLY A O 1
ATOM 690 N N . GLN A 1 87 ? 2.188 6.618 -9.337 1.00 95.50 87 GLN A N 1
ATOM 691 C CA . GLN A 1 87 ? 2.284 6.954 -10.756 1.00 95.50 87 GLN A CA 1
ATOM 692 C C . GLN A 1 87 ? 3.511 7.826 -11.032 1.00 95.50 87 GLN A C 1
ATOM 694 O O . GLN A 1 87 ? 3.773 8.774 -10.293 1.00 95.50 87 GLN A O 1
ATOM 699 N N . SER A 1 88 ? 4.256 7.516 -12.098 1.00 94.94 88 SER A N 1
ATOM 700 C CA . SER A 1 88 ? 5.452 8.263 -12.508 1.00 94.94 88 SER A CA 1
ATOM 701 C C . SER A 1 88 ? 6.459 8.402 -11.358 1.00 94.94 88 SER A C 1
ATOM 703 O O . SER A 1 88 ? 6.906 7.393 -10.810 1.00 94.94 88 SER A O 1
ATOM 705 N N . ALA A 1 89 ? 6.787 9.627 -10.944 1.00 94.94 89 ALA A N 1
ATOM 706 C CA . ALA A 1 89 ? 7.675 9.893 -9.817 1.00 94.94 89 ALA A CA 1
ATOM 707 C C . ALA A 1 89 ? 7.181 9.262 -8.504 1.00 94.94 89 ALA A C 1
ATOM 709 O O . ALA A 1 89 ? 7.989 8.805 -7.704 1.00 94.94 89 ALA A O 1
ATOM 710 N N . ASP A 1 90 ? 5.867 9.167 -8.284 1.00 96.62 90 ASP A N 1
ATOM 711 C CA . ASP A 1 90 ? 5.343 8.520 -7.080 1.00 96.62 90 ASP A CA 1
ATOM 712 C C . ASP A 1 90 ? 5.502 6.996 -7.143 1.00 96.62 90 ASP A C 1
ATOM 714 O O . ASP A 1 90 ? 5.775 6.370 -6.126 1.00 96.62 90 ASP A O 1
ATOM 718 N N . ALA A 1 91 ? 5.433 6.380 -8.330 1.00 96.94 91 ALA A N 1
ATOM 719 C CA . ALA A 1 91 ? 5.768 4.962 -8.489 1.00 96.94 91 ALA A CA 1
ATOM 720 C C . ALA A 1 91 ? 7.246 4.713 -8.135 1.00 96.94 91 ALA A C 1
ATOM 722 O O . ALA A 1 91 ? 7.566 3.800 -7.375 1.00 96.94 91 ALA A O 1
ATOM 723 N N . HIS A 1 92 ? 8.139 5.585 -8.603 1.00 96.25 92 HIS A N 1
ATOM 724 C CA . HIS A 1 92 ? 9.553 5.554 -8.233 1.00 96.25 92 HIS A CA 1
ATOM 725 C C . HIS A 1 92 ? 9.752 5.689 -6.710 1.00 96.25 92 HIS A C 1
ATOM 727 O O . HIS A 1 92 ? 10.260 4.764 -6.076 1.00 96.25 92 HIS A O 1
ATOM 733 N N . ILE A 1 93 ? 9.252 6.762 -6.092 1.00 96.75 93 ILE A N 1
ATOM 734 C CA . ILE A 1 93 ? 9.430 7.034 -4.653 1.00 96.75 93 ILE A CA 1
ATOM 735 C C . ILE A 1 93 ? 8.797 5.941 -3.781 1.00 96.75 93 ILE A C 1
ATOM 737 O O . ILE A 1 93 ? 9.421 5.462 -2.833 1.00 96.75 93 ILE A O 1
ATOM 741 N N . SER A 1 94 ? 7.573 5.514 -4.097 1.00 96.75 94 SER A N 1
ATOM 742 C CA . SER A 1 94 ? 6.870 4.481 -3.326 1.00 96.75 94 SER A CA 1
ATOM 743 C C . SER A 1 94 ? 7.567 3.123 -3.401 1.00 96.75 94 SER A C 1
ATOM 745 O O . SER A 1 94 ? 7.610 2.412 -2.397 1.00 96.75 94 SER A O 1
ATOM 747 N N . SER A 1 95 ? 8.162 2.770 -4.546 1.00 96.25 95 SER A N 1
ATOM 748 C CA . SER A 1 95 ? 8.957 1.543 -4.665 1.00 96.25 95 SER A CA 1
ATOM 749 C C . SER A 1 95 ? 10.265 1.624 -3.869 1.00 96.25 95 SER A C 1
ATOM 751 O O . SER A 1 95 ? 10.580 0.681 -3.143 1.00 96.25 95 SER A O 1
ATOM 753 N N . CYS A 1 96 ? 10.964 2.766 -3.887 1.00 95.75 96 CYS A N 1
ATOM 754 C CA . CYS A 1 96 ? 12.127 3.013 -3.027 1.00 95.75 96 CYS A CA 1
ATOM 755 C C . CYS A 1 96 ? 11.778 2.869 -1.539 1.00 95.75 96 CYS A C 1
ATOM 757 O O . CYS A 1 96 ? 12.466 2.148 -0.813 1.00 95.75 96 CYS A O 1
ATOM 759 N N . ALA A 1 97 ? 10.689 3.506 -1.098 1.00 94.94 97 ALA A N 1
ATOM 760 C CA . ALA A 1 97 ? 10.226 3.450 0.287 1.00 94.94 97 ALA A CA 1
ATOM 761 C C . ALA A 1 97 ? 9.828 2.026 0.706 1.00 94.94 97 ALA A C 1
ATOM 763 O O . ALA A 1 97 ? 10.097 1.605 1.832 1.00 94.94 97 ALA A O 1
ATOM 764 N N . LEU A 1 98 ? 9.214 1.262 -0.203 1.00 94.75 98 LEU A N 1
ATOM 765 C CA . LEU A 1 98 ? 8.835 -0.124 0.049 1.00 94.75 98 LEU A CA 1
ATOM 766 C C . LEU A 1 98 ? 10.062 -1.033 0.214 1.00 94.75 98 LEU A C 1
ATOM 768 O O . LEU A 1 98 ? 10.090 -1.853 1.131 1.00 94.75 98 LEU A O 1
ATOM 772 N N . LEU A 1 99 ? 11.082 -0.870 -0.634 1.00 94.19 99 LEU A N 1
ATOM 773 C CA . LEU A 1 99 ? 12.344 -1.609 -0.520 1.00 94.19 99 LEU A CA 1
ATOM 774 C C . LEU A 1 99 ? 13.107 -1.233 0.750 1.00 94.19 99 LEU A C 1
ATOM 776 O O . LEU A 1 99 ? 13.618 -2.106 1.443 1.00 94.19 99 LEU A O 1
ATOM 780 N N . GLU A 1 100 ? 13.158 0.051 1.094 1.00 91.88 100 GLU A N 1
ATOM 781 C CA . GLU A 1 100 ? 13.802 0.501 2.327 1.00 91.88 100 GLU A CA 1
ATOM 782 C C . GLU A 1 100 ? 13.108 -0.066 3.571 1.00 91.88 100 GLU A C 1
ATOM 784 O O . GLU A 1 100 ? 13.768 -0.552 4.488 1.00 91.88 100 GLU A O 1
ATOM 789 N N . GLN A 1 101 ? 11.775 -0.077 3.589 1.00 91.94 101 GLN A N 1
ATOM 790 C CA . GLN A 1 101 ? 11.026 -0.680 4.684 1.00 91.94 101 GLN A CA 1
ATOM 791 C C . GLN A 1 101 ? 11.276 -2.194 4.783 1.00 91.94 101 GLN A C 1
ATOM 793 O O . GLN A 1 101 ? 11.448 -2.717 5.885 1.00 91.94 101 GLN A O 1
ATOM 798 N N . ALA A 1 102 ? 11.352 -2.893 3.649 1.00 91.50 102 ALA A N 1
ATOM 799 C CA . ALA A 1 102 ? 11.682 -4.315 3.616 1.00 91.50 102 ALA A CA 1
ATOM 800 C C . ALA A 1 102 ? 13.097 -4.602 4.163 1.00 91.50 102 ALA A C 1
ATOM 802 O O . ALA A 1 102 ? 13.280 -5.571 4.903 1.00 91.50 102 ALA A O 1
ATOM 803 N N . ALA A 1 103 ? 14.075 -3.734 3.873 1.00 90.19 103 ALA A N 1
ATOM 804 C CA . ALA A 1 103 ? 15.422 -3.824 4.439 1.00 90.19 103 ALA A CA 1
ATOM 805 C C . ALA A 1 103 ? 15.401 -3.637 5.965 1.00 90.19 103 ALA A C 1
ATOM 807 O O . ALA A 1 103 ? 15.915 -4.486 6.693 1.00 90.19 103 ALA A O 1
ATOM 808 N N . ARG A 1 104 ? 14.707 -2.607 6.467 1.00 88.81 104 ARG A N 1
ATOM 809 C CA . ARG A 1 104 ? 14.570 -2.349 7.915 1.00 88.81 104 ARG A CA 1
ATOM 810 C C . ARG A 1 104 ? 13.933 -3.524 8.662 1.00 88.81 104 ARG A C 1
ATOM 812 O O . ARG A 1 104 ? 14.399 -3.904 9.732 1.00 88.81 104 ARG A O 1
ATOM 819 N N . GLU A 1 105 ? 12.896 -4.137 8.087 1.00 87.81 105 GLU A N 1
ATOM 820 C CA . GLU A 1 105 ? 12.265 -5.337 8.658 1.00 87.81 105 GLU A CA 1
ATOM 821 C C . GLU A 1 105 ? 13.209 -6.548 8.686 1.00 87.81 105 GLU A C 1
ATOM 823 O O . GLU A 1 105 ? 13.138 -7.362 9.611 1.00 87.81 105 GLU A O 1
ATOM 828 N N . SER A 1 106 ? 14.115 -6.665 7.710 1.00 85.31 106 SER A N 1
ATOM 829 C CA . SER A 1 106 ? 15.081 -7.767 7.638 1.00 85.31 106 SER A CA 1
ATOM 830 C C . SER A 1 106 ? 16.197 -7.673 8.681 1.00 85.31 106 SER A C 1
ATOM 832 O O . SER A 1 106 ? 16.600 -8.692 9.248 1.00 85.31 106 SER A O 1
ATOM 834 N N . GLU A 1 107 ? 16.646 -6.458 8.997 1.00 84.12 107 GLU A N 1
ATOM 835 C CA . GLU A 1 107 ? 17.714 -6.212 9.971 1.00 84.12 107 GLU A CA 1
ATOM 836 C C . GLU A 1 107 ? 17.248 -6.411 11.425 1.00 84.12 107 GLU A C 1
ATOM 838 O O . GLU A 1 107 ? 18.063 -6.390 12.346 1.00 84.12 107 GLU A O 1
ATOM 843 N N . LYS A 1 108 ? 15.942 -6.649 11.651 1.00 71.31 108 LYS A N 1
ATOM 844 C CA . LYS A 1 108 ? 15.309 -6.778 12.981 1.00 71.31 108 LYS A CA 1
ATOM 845 C C . LYS A 1 108 ? 15.616 -5.598 13.917 1.00 71.31 108 LYS A C 1
ATOM 847 O O . LYS A 1 108 ? 15.568 -5.750 15.140 1.00 71.31 108 LYS A O 1
ATOM 852 N N . VAL A 1 109 ? 15.940 -4.436 13.355 1.00 64.06 109 VAL A N 1
ATOM 853 C CA . VAL A 1 109 ? 16.237 -3.218 14.109 1.00 64.06 109 VAL A CA 1
ATOM 854 C C . VAL A 1 109 ? 14.925 -2.577 14.547 1.00 64.06 109 VAL A C 1
ATOM 856 O O . VAL A 1 109 ? 14.092 -2.272 13.702 1.00 64.06 109 VAL A O 1
ATOM 859 N N . GLU A 1 110 ? 14.792 -2.357 15.861 1.00 64.56 110 GLU A N 1
ATOM 860 C CA . GLU A 1 110 ? 13.719 -1.616 16.547 1.00 64.56 110 GLU A CA 1
ATOM 861 C C . GLU A 1 110 ? 12.261 -1.908 16.115 1.00 64.56 110 GLU A C 1
ATOM 863 O O . GLU A 1 110 ? 11.938 -2.703 15.236 1.00 64.56 110 GLU A O 1
ATOM 868 N N . SER A 1 111 ? 11.311 -1.306 16.831 1.00 78.19 111 SER A N 1
ATOM 869 C CA . SER A 1 111 ? 9.898 -1.358 16.461 1.00 78.19 111 SER A CA 1
ATOM 870 C C . SER A 1 111 ? 9.678 -0.552 15.180 1.00 78.19 111 SER A C 1
ATOM 872 O O . SER A 1 111 ? 9.590 0.674 15.232 1.00 78.19 111 SER A O 1
ATOM 874 N N . VAL A 1 112 ? 9.525 -1.224 14.039 1.00 79.12 112 VAL A N 1
ATOM 875 C CA . VAL A 1 112 ? 9.143 -0.552 12.790 1.00 79.12 112 VAL A CA 1
ATOM 876 C C . VAL A 1 112 ? 7.730 0.058 12.892 1.00 79.12 112 VAL A C 1
ATOM 878 O O . VAL A 1 112 ? 6.825 -0.567 13.451 1.00 79.12 112 VAL A O 1
ATOM 881 N N . PRO A 1 113 ? 7.498 1.277 12.363 1.00 82.12 113 PRO A N 1
ATOM 882 C CA . PRO A 1 113 ? 6.209 1.971 12.483 1.00 82.12 113 PRO A CA 1
ATOM 883 C C . PRO A 1 113 ? 5.072 1.310 11.687 1.00 82.12 113 PRO A C 1
ATOM 885 O O . PRO A 1 113 ? 3.896 1.508 11.993 1.00 82.12 113 PRO A O 1
ATOM 888 N N . TRP A 1 114 ? 5.407 0.537 10.657 1.00 89.38 114 TRP A N 1
ATOM 889 C CA . TRP A 1 114 ? 4.482 -0.255 9.851 1.00 89.38 114 TRP A CA 1
ATOM 890 C C . TRP A 1 114 ? 5.221 -1.470 9.283 1.00 89.38 114 TRP A C 1
ATOM 892 O O . TRP A 1 114 ? 6.446 -1.505 9.332 1.00 89.38 114 TRP A O 1
ATOM 902 N N . SER A 1 115 ? 4.486 -2.464 8.771 1.00 90.38 115 SER A N 1
ATOM 903 C CA . SER A 1 115 ? 5.080 -3.620 8.082 1.00 90.38 115 SER A CA 1
ATOM 904 C C . SER A 1 115 ? 4.619 -3.718 6.631 1.00 90.38 115 SER A C 1
ATOM 906 O O . SER A 1 115 ? 3.443 -3.466 6.348 1.00 90.38 115 SER A O 1
ATOM 908 N N . ILE A 1 116 ? 5.493 -4.166 5.727 1.00 92.81 116 ILE A N 1
ATOM 909 C CA . ILE A 1 116 ? 5.149 -4.468 4.325 1.00 92.81 116 ILE A CA 1
ATOM 910 C C . ILE A 1 116 ? 3.995 -5.475 4.204 1.00 92.81 116 ILE A C 1
ATOM 912 O O . ILE A 1 116 ? 3.188 -5.391 3.278 1.00 92.81 116 ILE A O 1
ATOM 916 N N . SER A 1 117 ? 3.830 -6.363 5.192 1.00 91.81 117 SER A N 1
ATOM 917 C CA . SER A 1 117 ? 2.722 -7.329 5.271 1.00 91.81 117 SER A CA 1
ATOM 918 C C . SER A 1 117 ? 1.343 -6.674 5.429 1.00 91.81 117 SER A C 1
ATOM 920 O O . SER A 1 117 ? 0.311 -7.308 5.208 1.00 91.81 117 SER A O 1
ATOM 922 N N . GLN A 1 118 ? 1.290 -5.386 5.774 1.00 93.50 118 GLN A N 1
ATOM 923 C CA . GLN A 1 118 ? 0.055 -4.606 5.798 1.00 93.50 118 GLN A CA 1
ATOM 924 C C . GLN A 1 118 ? -0.467 -4.262 4.399 1.00 93.50 118 GLN A C 1
ATOM 926 O O . GLN A 1 118 ? -1.636 -3.892 4.264 1.00 93.50 118 GLN A O 1
ATOM 931 N N . LEU A 1 119 ? 0.374 -4.373 3.370 1.00 95.69 119 LEU A N 1
ATOM 932 C CA . LEU A 1 119 ? 0.004 -4.123 1.985 1.00 95.69 119 LEU A CA 1
ATOM 933 C C . LEU A 1 119 ? -0.525 -5.403 1.339 1.00 95.69 119 LEU A C 1
ATOM 935 O O . LEU A 1 119 ? -0.048 -6.508 1.601 1.00 95.69 119 LEU A O 1
ATOM 939 N N . LYS A 1 120 ? -1.551 -5.267 0.500 1.00 95.88 120 LYS A N 1
ATOM 940 C CA . LYS A 1 120 ? -2.140 -6.363 -0.274 1.00 95.88 120 LYS A CA 1
ATOM 941 C C . LYS A 1 120 ? -1.350 -6.634 -1.550 1.00 95.88 120 LYS A C 1
ATOM 943 O O . LYS A 1 120 ? -1.143 -7.801 -1.875 1.00 95.88 120 LYS A O 1
ATOM 948 N N . ALA A 1 121 ? -0.953 -5.572 -2.241 1.00 96.94 121 ALA A N 1
ATOM 949 C CA . ALA A 1 121 ? -0.101 -5.568 -3.422 1.00 96.94 121 ALA A CA 1
ATOM 950 C C . ALA A 1 121 ? 0.446 -4.148 -3.643 1.00 96.94 121 ALA A C 1
ATOM 952 O O . ALA A 1 121 ? -0.103 -3.179 -3.105 1.00 96.94 121 ALA A O 1
ATOM 953 N N . TYR A 1 122 ? 1.496 -4.047 -4.449 1.00 97.44 122 TYR A N 1
ATOM 954 C CA . TYR A 1 122 ? 2.042 -2.798 -4.961 1.00 97.44 122 TYR A CA 1
ATOM 955 C C . TYR A 1 122 ? 1.711 -2.648 -6.454 1.00 97.44 122 TYR A C 1
ATOM 957 O O . TYR A 1 122 ? 1.838 -3.612 -7.211 1.00 97.44 122 TYR A O 1
ATOM 965 N N . LEU A 1 123 ? 1.267 -1.461 -6.868 1.00 97.19 123 LEU A N 1
ATOM 966 C CA . LEU A 1 123 ? 0.936 -1.113 -8.249 1.00 97.19 123 LEU A CA 1
ATOM 967 C C . LEU A 1 123 ? 1.738 0.119 -8.679 1.00 97.19 123 LEU A C 1
ATOM 969 O O . LEU A 1 123 ? 1.456 1.235 -8.245 1.00 97.19 123 LEU A O 1
ATOM 973 N N . GLY A 1 124 ? 2.712 -0.081 -9.559 1.00 96.88 124 GLY A N 1
ATOM 974 C CA . GLY A 1 124 ? 3.487 0.996 -10.161 1.00 96.88 124 GLY A CA 1
ATOM 975 C C . GLY A 1 124 ? 2.977 1.325 -11.560 1.00 96.88 124 GLY A C 1
ATOM 976 O O . GLY A 1 124 ? 3.035 0.472 -12.445 1.00 96.88 124 GLY A O 1
ATOM 977 N N . LEU A 1 125 ? 2.464 2.541 -11.765 1.00 95.81 125 LEU A N 1
ATOM 978 C CA . LEU A 1 125 ? 2.035 3.026 -13.079 1.00 95.81 125 LEU A CA 1
ATOM 979 C C . LEU A 1 125 ? 3.088 3.949 -13.694 1.00 95.81 125 LEU A C 1
ATOM 981 O O . LEU A 1 125 ? 3.395 4.989 -13.113 1.00 95.81 125 LEU A O 1
ATOM 985 N N . SER A 1 126 ? 3.572 3.639 -14.895 1.00 95.50 126 SER A N 1
ATOM 986 C CA . SER A 1 126 ? 4.523 4.494 -15.627 1.00 95.50 126 SER A CA 1
ATOM 987 C C . SER A 1 126 ? 5.745 4.918 -14.788 1.00 95.50 126 SER A C 1
ATOM 989 O O . SER A 1 126 ? 6.193 6.059 -14.880 1.00 95.50 126 SER A O 1
ATOM 991 N N . GLY A 1 127 ? 6.228 4.051 -13.893 1.00 95.38 127 GLY A N 1
ATOM 992 C CA . GLY A 1 127 ? 7.325 4.363 -12.973 1.00 95.38 127 GLY A CA 1
ATOM 993 C C . GLY A 1 127 ? 8.695 4.211 -13.622 1.00 95.38 127 GLY A C 1
ATOM 994 O O . GLY A 1 127 ? 8.856 3.398 -14.522 1.00 95.38 127 GLY A O 1
ATOM 995 N N . GLY A 1 128 ? 9.669 4.996 -13.160 1.00 95.06 128 GLY A N 1
ATOM 996 C CA . GLY A 1 128 ? 11.082 4.788 -13.483 1.00 95.06 128 GLY A CA 1
ATOM 997 C C . GLY A 1 128 ? 11.741 3.975 -12.378 1.00 95.06 128 GLY A C 1
ATOM 998 O O . GLY A 1 128 ? 11.653 4.373 -11.214 1.00 95.06 128 GLY A O 1
ATOM 999 N N . TYR A 1 129 ? 12.367 2.849 -12.713 1.00 95.88 129 TYR A N 1
ATOM 1000 C CA . TYR A 1 129 ? 12.931 1.928 -11.717 1.00 95.88 129 TYR A CA 1
ATOM 1001 C C . TYR A 1 129 ? 14.457 1.852 -11.778 1.00 95.88 129 TYR A C 1
ATOM 1003 O O . TYR A 1 129 ? 15.082 1.372 -10.826 1.00 95.88 129 TYR A O 1
ATOM 1011 N N . ASN A 1 130 ? 15.050 2.408 -12.831 1.00 95.81 130 ASN A N 1
ATOM 1012 C CA . ASN A 1 130 ? 16.481 2.560 -12.999 1.00 95.81 130 ASN A CA 1
ATOM 1013 C C . ASN A 1 130 ? 16.825 3.976 -13.457 1.00 95.81 130 ASN A C 1
ATOM 1015 O O . ASN A 1 130 ? 16.631 4.376 -14.604 1.00 95.81 130 ASN A O 1
ATOM 1019 N N . LEU A 1 131 ? 17.343 4.774 -12.526 1.00 95.44 131 LEU A N 1
ATOM 1020 C CA . LEU A 1 131 ? 17.621 6.177 -12.799 1.00 95.44 131 LEU A CA 1
ATOM 1021 C C . LEU A 1 131 ? 18.844 6.384 -13.687 1.00 95.44 131 LEU A C 1
ATOM 1023 O O . LEU A 1 131 ? 18.954 7.456 -14.277 1.00 95.44 131 LEU A O 1
ATOM 1027 N N . LEU A 1 132 ? 19.740 5.397 -13.799 1.00 94.75 132 LEU A N 1
ATOM 1028 C CA . LEU A 1 132 ? 20.895 5.497 -14.691 1.00 94.75 132 LEU A CA 1
ATOM 1029 C C . LEU A 1 132 ? 20.426 5.582 -16.148 1.00 94.75 132 LEU A C 1
ATOM 1031 O O . LEU A 1 132 ? 20.887 6.449 -16.888 1.00 94.75 132 LEU A O 1
ATOM 1035 N N . ASP A 1 133 ? 19.430 4.773 -16.512 1.00 93.31 133 ASP A N 1
ATOM 1036 C CA . ASP A 1 133 ? 18.848 4.749 -17.858 1.00 93.31 133 ASP A CA 1
ATOM 1037 C C . ASP A 1 133 ? 18.005 6.004 -18.161 1.00 93.31 133 ASP A C 1
ATOM 1039 O O . ASP A 1 133 ? 17.735 6.335 -19.319 1.00 93.31 133 ASP A O 1
ATOM 1043 N N . LEU A 1 134 ? 17.630 6.760 -17.123 1.00 95.38 134 LEU A N 1
ATOM 1044 C CA . LEU A 1 134 ? 16.842 7.985 -17.249 1.00 95.38 134 LEU A CA 1
ATOM 1045 C C . LEU A 1 134 ? 17.677 9.263 -17.382 1.00 95.38 134 LEU A C 1
ATOM 1047 O O . LEU A 1 134 ? 17.144 10.259 -17.873 1.00 95.38 134 LEU A O 1
ATOM 1051 N N . VAL A 1 135 ? 18.964 9.257 -17.007 1.00 96.12 135 VAL A N 1
ATOM 1052 C CA . VAL A 1 135 ? 19.837 10.449 -17.098 1.00 96.12 135 VAL A CA 1
ATOM 1053 C C . VAL A 1 135 ? 19.863 10.994 -18.528 1.00 96.12 135 VAL A C 1
ATOM 1055 O O . VAL A 1 135 ? 19.556 12.165 -18.769 1.00 96.12 135 VAL A O 1
ATOM 1058 N N . ASP A 1 136 ? 20.211 10.136 -19.488 1.00 95.44 136 ASP A N 1
ATOM 1059 C CA . ASP A 1 136 ? 20.337 10.523 -20.893 1.00 95.44 136 ASP A CA 1
ATOM 1060 C C . ASP A 1 136 ? 18.978 10.776 -21.541 1.00 95.44 136 ASP A C 1
ATOM 1062 O O . ASP A 1 136 ? 18.832 11.707 -22.337 1.00 95.44 136 ASP A O 1
ATOM 1066 N N . HIS A 1 137 ? 17.964 9.992 -21.169 1.00 95.56 137 HIS A N 1
ATOM 1067 C CA . HIS A 1 137 ? 16.594 10.202 -21.629 1.00 95.56 137 HIS A CA 1
ATOM 1068 C C . HIS A 1 137 ? 16.089 11.599 -21.254 1.00 95.56 137 HIS A C 1
ATOM 1070 O O . HIS A 1 137 ? 15.644 12.352 -22.122 1.00 95.56 137 HIS A O 1
ATOM 1076 N N . PHE A 1 138 ? 16.214 11.990 -19.985 1.00 95.81 138 PHE A N 1
ATOM 1077 C CA . PHE A 1 138 ? 15.794 13.310 -19.521 1.00 95.81 138 PHE A CA 1
ATOM 1078 C C . PHE A 1 138 ? 16.634 14.440 -20.119 1.00 95.81 138 PHE A C 1
ATOM 1080 O O . PHE A 1 138 ? 16.068 15.466 -20.512 1.00 95.81 138 PHE A O 1
ATOM 1087 N N . HIS A 1 139 ? 17.942 14.237 -20.291 1.00 96.88 139 HIS A N 1
ATOM 1088 C CA . HIS A 1 139 ? 18.803 15.196 -20.982 1.00 96.88 139 HIS A CA 1
ATOM 1089 C C . HIS A 1 139 ? 18.352 15.474 -22.412 1.00 96.88 139 HIS A C 1
ATOM 1091 O O . HIS A 1 139 ? 18.144 16.630 -22.783 1.00 96.88 139 HIS A O 1
ATOM 1097 N N . ASN A 1 140 ? 18.103 14.423 -23.190 1.00 95.94 140 ASN A N 1
ATOM 1098 C CA . ASN A 1 140 ? 17.620 14.545 -24.565 1.00 95.94 140 ASN A CA 1
ATOM 1099 C C . ASN A 1 140 ? 16.224 15.188 -24.647 1.00 95.94 140 ASN A C 1
ATOM 1101 O O . ASN A 1 140 ? 15.797 15.638 -25.710 1.00 95.94 140 ASN A O 1
ATOM 1105 N N . ARG A 1 141 ? 15.511 15.253 -23.519 1.00 94.81 141 ARG A N 1
ATOM 1106 C CA . ARG A 1 141 ? 14.180 15.850 -23.369 1.00 94.81 141 ARG A CA 1
ATOM 1107 C C . ARG A 1 141 ? 14.214 17.261 -22.767 1.00 94.81 141 ARG A C 1
ATOM 1109 O O . ARG A 1 141 ? 13.149 17.852 -22.600 1.00 94.81 141 ARG A O 1
ATOM 1116 N N . GLY A 1 142 ? 15.401 17.806 -22.489 1.00 96.00 142 GLY A N 1
ATOM 1117 C CA . GLY A 1 142 ? 15.612 19.191 -22.058 1.00 96.00 142 GLY A CA 1
ATOM 1118 C C . GLY A 1 142 ? 15.956 19.384 -20.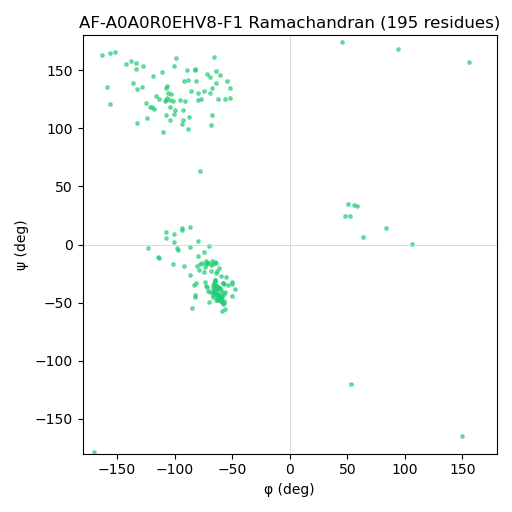577 1.00 96.00 142 GLY A C 1
ATOM 1119 O O . GLY A 1 142 ? 16.155 20.526 -20.166 1.00 96.00 142 GLY A O 1
ATOM 1120 N N . LEU A 1 143 ? 16.051 18.318 -19.773 1.00 96.25 143 LEU A N 1
ATOM 1121 C CA . LEU A 1 143 ? 16.528 18.403 -18.388 1.00 96.25 143 LEU A CA 1
ATOM 1122 C C . LEU A 1 143 ? 18.031 18.122 -18.338 1.00 96.25 143 LEU A C 1
ATOM 1124 O O . LEU A 1 143 ? 18.452 16.975 -18.431 1.00 96.25 143 LEU A O 1
ATOM 1128 N N . ASP A 1 144 ? 18.847 19.165 -18.185 1.00 97.44 144 ASP A N 1
ATOM 1129 C CA . ASP A 1 144 ? 20.304 19.019 -18.192 1.00 97.44 144 ASP A CA 1
ATOM 1130 C C . ASP A 1 144 ? 20.816 17.986 -17.167 1.00 97.44 144 ASP A C 1
ATOM 1132 O O . ASP A 1 144 ? 20.332 17.930 -16.031 1.00 97.44 144 ASP A O 1
ATOM 1136 N N . ARG A 1 145 ? 21.834 17.198 -17.554 1.00 97.69 145 ARG A N 1
ATOM 1137 C CA . ARG A 1 145 ? 22.402 16.141 -16.701 1.00 97.69 145 ARG A CA 1
ATOM 1138 C C . ARG A 1 145 ? 22.868 16.695 -15.362 1.00 97.69 145 ARG A C 1
ATOM 1140 O O . ARG A 1 145 ? 22.626 16.070 -14.339 1.00 97.69 145 ARG A O 1
ATOM 1147 N N . SER A 1 146 ? 23.502 17.869 -15.352 1.00 97.50 146 SER A N 1
ATOM 1148 C CA . SER A 1 146 ? 24.004 18.480 -14.119 1.00 97.50 146 SER A CA 1
ATOM 1149 C C . SER A 1 146 ? 22.874 18.825 -13.151 1.00 97.50 146 SER A C 1
ATOM 1151 O O . SER A 1 146 ? 23.036 18.644 -11.947 1.00 97.50 146 SER A O 1
ATOM 1153 N N . ILE A 1 147 ? 21.712 19.246 -13.661 1.00 97.56 147 ILE A N 1
ATOM 1154 C CA . ILE A 1 147 ? 20.524 19.543 -12.854 1.00 97.56 147 ILE A CA 1
ATOM 1155 C C . ILE A 1 147 ? 19.940 18.244 -12.304 1.00 97.56 147 ILE A C 1
ATOM 1157 O O . ILE A 1 147 ? 19.714 18.146 -11.100 1.00 97.56 147 ILE A O 1
ATOM 1161 N N . PHE A 1 148 ? 19.737 17.238 -13.160 1.00 96.81 148 PHE A N 1
ATOM 1162 C CA . PHE A 1 148 ? 19.204 15.946 -12.728 1.00 96.81 148 PHE A CA 1
ATOM 1163 C C . PHE A 1 148 ? 20.101 15.286 -11.675 1.00 96.81 148 PHE A C 1
ATOM 1165 O O . PHE A 1 148 ? 19.627 14.913 -10.608 1.00 96.81 148 PHE A O 1
ATOM 1172 N N . LEU A 1 149 ? 21.411 15.222 -11.919 1.00 97.69 149 LEU A N 1
ATOM 1173 C CA . LEU A 1 149 ? 22.373 14.661 -10.973 1.00 97.69 149 LEU A CA 1
ATOM 1174 C C . LEU A 1 149 ? 22.441 15.468 -9.676 1.00 97.69 149 LEU A C 1
ATOM 1176 O O . LEU A 1 149 ? 22.583 14.878 -8.615 1.00 97.69 149 LEU A O 1
ATOM 1180 N N . SER A 1 150 ? 22.304 16.795 -9.733 1.00 97.75 150 SER A N 1
ATOM 1181 C CA . SER A 1 150 ? 22.256 17.625 -8.522 1.00 97.75 150 SER A CA 1
ATOM 1182 C C . SER A 1 150 ? 21.019 17.322 -7.668 1.00 97.75 150 SER A C 1
ATOM 1184 O O . SER A 1 150 ? 21.125 17.300 -6.447 1.00 97.75 150 SER A O 1
ATOM 1186 N N . ILE A 1 151 ? 19.864 17.055 -8.295 1.00 95.44 151 ILE A N 1
ATOM 1187 C CA . ILE A 1 151 ? 18.640 16.605 -7.604 1.00 95.44 151 ILE A CA 1
ATOM 1188 C C . ILE A 1 151 ? 18.840 15.211 -7.001 1.00 95.44 151 ILE A C 1
ATOM 1190 O O . ILE A 1 151 ? 18.412 14.966 -5.879 1.00 95.44 151 ILE A O 1
ATOM 1194 N N . MET A 1 152 ? 19.505 14.317 -7.733 1.00 95.75 152 MET A N 1
ATOM 1195 C CA . MET A 1 152 ? 19.746 12.934 -7.319 1.00 95.75 152 MET A CA 1
ATOM 1196 C C . MET A 1 152 ? 21.002 12.747 -6.457 1.00 95.75 152 MET A C 1
ATOM 1198 O O . MET A 1 152 ? 21.459 11.621 -6.299 1.00 95.75 152 MET A O 1
ATOM 1202 N N . GLU A 1 153 ? 21.575 13.822 -5.912 1.00 96.88 153 GLU A N 1
ATOM 1203 C CA . GLU A 1 153 ? 22.752 13.776 -5.029 1.00 96.88 153 GLU A CA 1
ATOM 1204 C C . GLU A 1 153 ? 24.003 13.130 -5.665 1.00 96.88 153 GLU A C 1
ATOM 1206 O O . GLU A 1 153 ? 24.829 12.511 -4.993 1.00 96.88 153 GLU A O 1
ATOM 1211 N N . GLY A 1 154 ? 24.169 13.297 -6.976 1.00 95.75 154 GLY A N 1
ATOM 1212 C CA . GLY A 1 154 ? 25.311 12.832 -7.759 1.00 95.75 154 GLY A CA 1
ATOM 1213 C C . GLY A 1 154 ? 25.118 11.466 -8.424 1.00 95.75 154 GLY A C 1
ATOM 1214 O O . GLY A 1 154 ? 24.193 10.713 -8.144 1.00 95.75 154 GLY A O 1
ATOM 1215 N N . GLU A 1 155 ? 26.032 11.130 -9.337 1.00 95.25 155 GLU A N 1
ATOM 1216 C CA . GLU A 1 155 ? 25.936 9.921 -10.172 1.00 95.25 155 GLU A CA 1
ATOM 1217 C C . GLU A 1 155 ? 26.032 8.619 -9.364 1.00 95.25 155 GLU A C 1
ATOM 1219 O O . GLU A 1 155 ? 25.310 7.659 -9.627 1.00 95.25 155 GLU A O 1
ATOM 1224 N N . ASN A 1 156 ? 26.867 8.599 -8.322 1.00 94.62 156 ASN A N 1
ATOM 1225 C CA . ASN A 1 156 ? 27.020 7.425 -7.459 1.00 94.62 156 ASN A CA 1
ATOM 1226 C C . ASN A 1 156 ? 25.733 7.091 -6.687 1.00 94.62 156 ASN A C 1
ATOM 1228 O O . ASN A 1 156 ? 25.467 5.918 -6.424 1.00 94.62 156 ASN A O 1
ATOM 1232 N N . SER A 1 157 ? 24.926 8.105 -6.371 1.00 96.19 157 SER A N 1
ATOM 1233 C CA . SER A 1 157 ? 23.681 7.981 -5.607 1.00 96.19 157 SER A CA 1
ATOM 1234 C C . SER A 1 157 ? 22.523 7.444 -6.453 1.00 96.19 157 SER A C 1
ATOM 1236 O O . SER A 1 157 ? 21.548 6.929 -5.911 1.00 96.19 157 SER A O 1
ATOM 1238 N N . LEU A 1 158 ? 22.631 7.464 -7.790 1.00 96.62 158 LEU A N 1
ATOM 1239 C CA . LEU A 1 158 ? 21.587 6.943 -8.680 1.00 96.62 158 LEU A CA 1
ATOM 1240 C C . LEU A 1 158 ? 21.249 5.477 -8.394 1.00 96.62 158 LEU A C 1
ATOM 1242 O O . LEU A 1 158 ? 20.089 5.092 -8.514 1.00 96.62 158 LEU A O 1
ATOM 1246 N N . LYS A 1 159 ? 22.234 4.668 -7.984 1.00 95.38 159 LYS A N 1
ATOM 1247 C CA . LYS A 1 159 ? 22.027 3.255 -7.631 1.00 95.38 159 LYS A CA 1
ATOM 1248 C C . LYS A 1 159 ? 21.144 3.094 -6.393 1.00 95.38 159 LYS A C 1
ATOM 1250 O O . LYS A 1 159 ? 20.265 2.238 -6.389 1.00 95.38 159 LYS A O 1
ATOM 1255 N N . GLU A 1 160 ? 21.330 3.952 -5.391 1.00 94.25 160 GLU A N 1
ATOM 1256 C CA . GLU A 1 160 ? 20.530 3.963 -4.155 1.00 94.25 160 GLU A CA 1
ATOM 1257 C C . GLU A 1 160 ? 19.071 4.335 -4.421 1.00 94.25 160 GLU A C 1
ATOM 1259 O O . GLU A 1 160 ? 18.144 3.823 -3.785 1.00 94.25 160 GLU A O 1
ATOM 1264 N N . PHE A 1 161 ? 18.872 5.197 -5.415 1.00 95.88 161 PHE A N 1
ATOM 1265 C CA . PHE A 1 161 ? 17.567 5.620 -5.890 1.00 95.88 161 PHE A CA 1
ATOM 1266 C C . PHE A 1 161 ? 17.057 4.780 -7.069 1.00 95.88 161 PHE A C 1
ATOM 1268 O O . PHE A 1 161 ? 16.084 5.179 -7.690 1.00 95.88 161 PHE A O 1
ATOM 1275 N N . SER A 1 162 ? 17.661 3.636 -7.403 1.00 96.69 162 SER A N 1
ATOM 1276 C CA . SER A 1 162 ? 17.192 2.758 -8.487 1.00 96.69 162 SER A CA 1
ATOM 1277 C C . SER A 1 162 ? 16.617 1.463 -7.911 1.00 96.69 162 SER A C 1
ATOM 1279 O O . SER A 1 162 ? 17.385 0.546 -7.614 1.00 96.69 162 SER A O 1
ATOM 1281 N N . PRO A 1 163 ? 15.284 1.352 -7.742 1.00 95.50 163 PRO A N 1
ATOM 1282 C CA . PRO A 1 163 ? 14.622 0.142 -7.255 1.00 95.50 163 PRO A CA 1
ATOM 1283 C C . PRO A 1 163 ? 15.066 -1.156 -7.944 1.00 95.50 163 PRO A C 1
ATOM 1285 O O . PRO A 1 163 ? 15.219 -2.172 -7.265 1.00 95.50 163 PRO A O 1
ATOM 1288 N N . GLU A 1 164 ? 15.312 -1.122 -9.260 1.00 94.69 164 GLU A N 1
ATOM 1289 C CA . GLU A 1 164 ? 15.786 -2.276 -10.042 1.00 94.69 164 GLU A CA 1
ATOM 1290 C C . GLU A 1 164 ? 17.160 -2.782 -9.572 1.00 94.69 164 GLU A C 1
ATOM 1292 O O . GLU A 1 164 ? 17.416 -3.987 -9.544 1.00 94.69 164 GLU A O 1
ATOM 1297 N N . ILE A 1 165 ? 18.045 -1.869 -9.171 1.00 95.00 165 ILE A N 1
ATOM 1298 C CA . ILE A 1 165 ? 19.373 -2.204 -8.650 1.00 95.00 165 ILE A CA 1
ATOM 1299 C C . ILE A 1 165 ? 19.259 -2.576 -7.173 1.00 95.00 165 ILE A C 1
ATOM 1301 O O . ILE A 1 165 ? 19.793 -3.598 -6.744 1.00 95.00 165 ILE A O 1
ATOM 1305 N N . LYS A 1 166 ? 18.509 -1.787 -6.397 1.00 93.69 166 LYS A N 1
ATOM 1306 C CA . LYS A 1 166 ? 18.364 -1.956 -4.949 1.00 93.69 166 LYS A CA 1
ATOM 1307 C C . LYS A 1 166 ? 17.780 -3.314 -4.572 1.00 93.69 166 LYS A C 1
ATOM 1309 O O . LYS A 1 166 ? 18.271 -3.927 -3.634 1.00 93.69 166 LYS A O 1
ATOM 1314 N N . ILE A 1 167 ? 16.800 -3.842 -5.313 1.00 93.12 167 ILE A N 1
ATOM 1315 C CA . ILE A 1 167 ? 16.217 -5.173 -5.037 1.00 93.12 167 ILE A CA 1
ATOM 1316 C C . ILE A 1 167 ? 17.242 -6.322 -5.134 1.00 93.12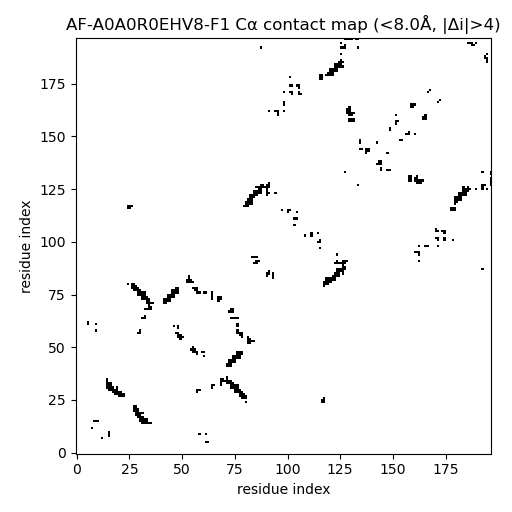 167 ILE A C 1
ATOM 1318 O O . ILE A 1 167 ? 17.025 -7.392 -4.566 1.00 93.12 167 ILE A O 1
ATOM 1322 N N . GLN A 1 168 ? 18.365 -6.114 -5.829 1.00 92.25 168 GLN A N 1
ATOM 1323 C CA . GLN A 1 168 ? 19.434 -7.108 -5.974 1.00 92.25 168 GLN A CA 1
ATOM 1324 C C . GLN A 1 168 ? 20.358 -7.168 -4.747 1.00 92.25 168 GLN A C 1
ATOM 1326 O O . GLN A 1 168 ? 21.175 -8.089 -4.646 1.00 92.25 168 GLN A O 1
ATOM 1331 N N . ASP A 1 169 ? 20.223 -6.221 -3.811 1.00 90.62 169 ASP A N 1
ATOM 1332 C CA . ASP A 1 169 ? 20.990 -6.181 -2.570 1.00 90.62 169 ASP A CA 1
ATOM 1333 C C . ASP A 1 169 ? 20.816 -7.497 -1.775 1.00 90.62 169 ASP A C 1
ATOM 1335 O O . ASP A 1 169 ? 19.687 -7.905 -1.464 1.00 90.62 169 ASP A O 1
ATOM 1339 N N . PRO A 1 170 ? 21.918 -8.189 -1.416 1.00 89.69 170 PRO A N 1
ATOM 1340 C CA . PRO A 1 170 ? 21.882 -9.373 -0.565 1.00 89.69 170 PRO A CA 1
ATOM 1341 C C . PRO A 1 170 ? 21.081 -9.218 0.734 1.00 89.69 170 PRO A C 1
ATOM 1343 O O . PRO A 1 170 ? 20.476 -10.204 1.166 1.00 89.69 170 PRO A O 1
ATOM 1346 N N . CYS A 1 171 ? 21.038 -8.025 1.336 1.00 86.25 171 CYS A N 1
ATOM 1347 C CA . CYS A 1 171 ? 20.280 -7.748 2.558 1.00 86.25 171 CYS A CA 1
ATOM 1348 C C . CYS A 1 171 ? 18.775 -7.995 2.364 1.00 86.25 171 CYS A C 1
ATOM 1350 O O . CYS A 1 171 ? 18.113 -8.583 3.225 1.00 86.25 171 CYS A O 1
ATOM 1352 N N . LEU A 1 172 ? 18.239 -7.668 1.183 1.00 88.25 172 LEU A N 1
ATOM 1353 C CA . LEU A 1 172 ? 16.816 -7.821 0.882 1.00 88.25 172 LEU A CA 1
ATOM 1354 C C . LEU A 1 172 ? 16.391 -9.264 0.613 1.00 88.25 172 LEU A C 1
ATOM 1356 O O . LEU A 1 172 ? 15.198 -9.556 0.711 1.00 88.25 172 LEU A O 1
ATOM 1360 N N . LYS A 1 173 ? 17.319 -10.195 0.349 1.00 86.88 173 LYS A N 1
ATOM 1361 C CA . LYS A 1 173 ? 16.989 -11.592 -0.003 1.00 86.88 173 LYS A CA 1
ATOM 1362 C C . LYS A 1 173 ? 16.079 -12.284 1.011 1.00 86.88 173 LYS A C 1
ATOM 1364 O O . LYS A 1 173 ? 15.232 -13.085 0.627 1.00 86.88 173 LYS A O 1
ATOM 1369 N N . SER A 1 174 ? 16.238 -11.970 2.295 1.00 87.00 174 SER A N 1
ATOM 1370 C CA . SER A 1 174 ? 15.412 -12.531 3.372 1.00 87.00 174 SER A CA 1
ATOM 1371 C C . SER A 1 174 ? 13.992 -11.942 3.428 1.00 87.00 174 SER A C 1
ATOM 1373 O O . SER A 1 174 ? 13.070 -12.598 3.916 1.00 87.00 174 SER A O 1
ATOM 1375 N N . SER A 1 175 ? 13.799 -10.731 2.897 1.00 86.81 175 SER A N 1
ATOM 1376 C CA . SER A 1 175 ? 12.515 -10.019 2.874 1.00 86.81 175 SER A CA 1
ATOM 1377 C C . SER A 1 175 ? 11.641 -10.383 1.666 1.00 86.81 175 SER A C 1
ATOM 1379 O O . SER A 1 175 ? 10.417 -10.347 1.777 1.00 86.81 175 SER A O 1
ATOM 1381 N N . ILE A 1 176 ? 12.246 -10.817 0.547 1.00 85.94 176 ILE A N 1
ATOM 1382 C CA . ILE A 1 176 ? 11.553 -11.154 -0.714 1.00 85.94 176 ILE A CA 1
ATOM 1383 C C . ILE A 1 176 ? 10.350 -12.101 -0.519 1.00 85.94 176 ILE A C 1
ATOM 1385 O O . ILE A 1 176 ? 9.293 -11.813 -1.080 1.00 85.94 176 ILE A O 1
ATOM 1389 N N . PRO A 1 177 ? 10.419 -13.183 0.288 1.00 87.06 177 PRO A N 1
ATOM 1390 C CA . PRO A 1 177 ? 9.271 -14.077 0.486 1.00 87.06 177 PRO A CA 1
ATOM 1391 C C . PRO A 1 177 ? 8.051 -13.417 1.148 1.00 87.06 177 PRO A C 1
ATOM 1393 O O . PRO A 1 177 ? 6.934 -13.909 1.004 1.00 87.06 177 PRO A O 1
ATOM 1396 N N . HIS A 1 178 ? 8.258 -12.324 1.885 1.00 86.81 178 HIS A N 1
ATOM 1397 C CA . HIS A 1 178 ? 7.205 -11.567 2.567 1.00 86.81 178 HIS A CA 1
ATOM 1398 C C . HIS A 1 178 ? 6.753 -10.341 1.768 1.00 86.81 178 HIS A C 1
ATOM 1400 O O . HIS A 1 178 ? 5.836 -9.630 2.191 1.00 86.81 178 HIS A O 1
ATOM 1406 N N . PHE A 1 179 ? 7.392 -10.082 0.627 1.00 91.62 179 PHE A N 1
ATOM 1407 C CA . PHE A 1 179 ? 7.097 -8.927 -0.197 1.00 91.62 179 PHE A CA 1
ATOM 1408 C C . PHE A 1 179 ? 5.692 -9.055 -0.805 1.00 91.62 179 PHE A C 1
ATOM 1410 O O . PHE A 1 179 ? 5.320 -10.127 -1.298 1.00 91.62 179 PHE A O 1
ATOM 1417 N N . PRO A 1 180 ? 4.869 -7.993 -0.773 1.00 93.94 180 PRO A N 1
ATOM 1418 C CA . PRO A 1 180 ? 3.568 -8.027 -1.425 1.00 93.94 180 PRO A CA 1
ATOM 1419 C C . PRO A 1 180 ? 3.742 -8.191 -2.948 1.00 93.94 180 PRO A C 1
ATOM 1421 O O . PRO A 1 180 ? 4.715 -7.682 -3.501 1.00 93.94 180 PRO A O 1
ATOM 1424 N N . PRO A 1 181 ? 2.805 -8.844 -3.661 1.00 96.12 181 PRO A N 1
ATOM 1425 C CA . PRO A 1 181 ? 2.860 -8.927 -5.119 1.00 96.12 181 PRO A CA 1
ATOM 1426 C C . PRO A 1 181 ? 3.023 -7.546 -5.766 1.00 96.12 181 PRO A C 1
ATOM 1428 O O . PRO A 1 181 ? 2.317 -6.606 -5.392 1.00 96.12 181 PRO A O 1
ATOM 1431 N N . VAL A 1 182 ? 3.932 -7.444 -6.736 1.00 95.88 182 VAL A N 1
ATOM 1432 C CA . VAL A 1 182 ? 4.261 -6.213 -7.469 1.00 95.88 182 VAL A CA 1
ATOM 1433 C C . VAL A 1 182 ? 3.694 -6.293 -8.879 1.00 95.88 182 VAL A C 1
ATOM 1435 O O . VAL A 1 182 ? 3.987 -7.235 -9.612 1.00 95.88 182 VAL A O 1
ATOM 1438 N N . TYR A 1 183 ? 2.909 -5.291 -9.265 1.00 96.81 183 TYR A N 1
ATOM 1439 C CA . TYR A 1 183 ? 2.394 -5.124 -10.620 1.00 96.81 183 TYR A CA 1
ATOM 1440 C C . TYR A 1 183 ? 2.931 -3.820 -11.195 1.00 96.81 183 TYR A C 1
ATOM 1442 O O . TYR A 1 183 ? 2.626 -2.743 -10.684 1.00 96.81 183 TYR A O 1
ATOM 1450 N N . LEU A 1 184 ? 3.722 -3.924 -12.258 1.00 95.75 184 LEU A N 1
ATOM 1451 C CA . LEU A 1 184 ? 4.224 -2.777 -13.004 1.00 95.75 184 LEU A CA 1
ATOM 1452 C C . LEU A 1 184 ? 3.419 -2.665 -14.296 1.00 95.75 184 LEU A C 1
ATOM 1454 O O . LEU A 1 184 ? 3.304 -3.636 -15.045 1.00 95.75 184 LEU A O 1
ATOM 1458 N N . VAL A 1 185 ? 2.819 -1.503 -14.530 1.00 95.19 185 VAL A N 1
ATOM 1459 C CA . VAL A 1 185 ? 1.999 -1.238 -15.713 1.00 95.19 185 VAL A CA 1
ATOM 1460 C C . VAL A 1 185 ? 2.550 -0.007 -16.402 1.00 95.19 185 VAL A C 1
ATOM 1462 O O . VAL A 1 185 ? 2.600 1.074 -15.819 1.00 95.19 185 VAL A O 1
ATOM 1465 N N . HIS A 1 186 ? 2.933 -0.169 -17.662 1.00 94.50 186 HIS A N 1
ATOM 1466 C CA . HIS A 1 186 ? 3.571 0.886 -18.434 1.00 94.50 186 HIS A CA 1
ATOM 1467 C C . HIS A 1 186 ? 2.992 0.959 -19.839 1.00 94.50 186 HIS A C 1
ATOM 1469 O O . HIS A 1 186 ? 2.736 -0.068 -20.470 1.00 94.50 186 HIS A O 1
ATOM 1475 N N . GLY A 1 187 ? 2.785 2.176 -20.340 1.00 93.44 187 GLY A N 1
ATOM 1476 C CA . GLY A 1 187 ? 2.387 2.392 -21.727 1.00 93.44 187 GLY A CA 1
ATOM 1477 C C . GLY A 1 187 ? 3.589 2.295 -22.664 1.00 93.44 187 GLY A C 1
ATOM 1478 O O . GLY A 1 187 ? 4.581 2.983 -22.464 1.00 93.44 187 GLY A O 1
ATOM 1479 N N . THR A 1 188 ? 3.492 1.516 -23.740 1.00 92.69 188 THR A N 1
ATOM 1480 C CA . THR A 1 188 ? 4.574 1.407 -24.742 1.00 92.69 188 THR A CA 1
ATOM 1481 C C . THR A 1 188 ? 4.820 2.702 -25.524 1.00 92.69 188 THR A C 1
ATOM 1483 O O . THR A 1 188 ? 5.857 2.848 -26.159 1.00 92.69 188 THR A O 1
ATOM 1486 N N . ALA A 1 189 ? 3.865 3.637 -25.498 1.00 93.00 189 ALA A N 1
ATOM 1487 C CA . ALA A 1 189 ? 3.983 4.972 -26.085 1.00 93.00 189 ALA A CA 1
ATOM 1488 C C . ALA A 1 189 ? 4.294 6.063 -25.040 1.00 93.00 189 ALA A C 1
ATOM 1490 O O . ALA A 1 189 ? 4.215 7.251 -25.358 1.00 93.00 189 ALA A O 1
ATOM 1491 N N . ASP A 1 190 ? 4.596 5.689 -23.791 1.00 92.50 190 ASP A N 1
ATOM 1492 C CA . ASP A 1 190 ? 4.997 6.652 -22.768 1.00 92.50 190 ASP A CA 1
ATOM 1493 C C . ASP A 1 190 ? 6.363 7.248 -23.134 1.00 92.50 190 ASP A C 1
ATOM 1495 O O . ASP A 1 190 ? 7.390 6.574 -23.160 1.00 92.50 190 ASP A O 1
ATOM 1499 N N . TYR A 1 191 ? 6.352 8.532 -23.480 1.00 90.25 191 TYR A N 1
ATOM 1500 C CA . TYR A 1 191 ? 7.536 9.296 -23.864 1.00 90.25 191 TYR A CA 1
ATOM 1501 C C . TYR A 1 191 ? 8.107 10.102 -22.685 1.00 90.25 191 TYR A C 1
ATOM 1503 O O . TYR A 1 191 ? 9.124 10.792 -22.829 1.00 90.25 191 TYR A O 1
ATOM 1511 N N . SER A 1 192 ? 7.434 10.092 -21.529 1.00 91.06 192 SER A N 1
ATOM 1512 C CA . SER A 1 192 ? 7.897 10.743 -20.302 1.00 91.06 192 SER A CA 1
ATOM 1513 C C . SER A 1 192 ? 8.843 9.822 -19.555 1.00 91.06 192 SER A C 1
ATOM 1515 O O . SER A 1 192 ? 9.986 10.210 -19.338 1.00 91.06 192 SER A O 1
ATOM 1517 N N . ILE A 1 193 ? 8.403 8.598 -19.265 1.00 93.31 193 ILE A N 1
ATOM 1518 C CA . ILE A 1 193 ? 9.242 7.527 -18.726 1.00 93.31 193 ILE A CA 1
ATOM 1519 C C . ILE A 1 193 ? 9.190 6.375 -19.734 1.00 93.31 193 ILE A C 1
ATOM 1521 O O . ILE A 1 193 ? 8.094 5.879 -19.991 1.00 93.31 193 ILE A O 1
ATOM 1525 N N . PRO A 1 194 ? 10.309 5.954 -20.342 1.00 90.12 194 PRO A N 1
ATOM 1526 C CA . PRO A 1 194 ? 10.293 4.841 -21.277 1.00 90.12 194 PRO A CA 1
ATOM 1527 C C . PRO A 1 194 ? 10.009 3.535 -20.529 1.00 90.12 194 PRO A C 1
ATOM 1529 O O . PRO A 1 194 ? 10.484 3.332 -19.419 1.00 90.12 194 PRO A O 1
ATOM 1532 N N . SER A 1 195 ? 9.271 2.615 -21.152 1.00 86.75 195 SER A N 1
ATOM 1533 C CA . SER A 1 195 ? 8.893 1.330 -20.538 1.00 86.75 195 SER A CA 1
ATOM 1534 C C . SER A 1 195 ? 10.049 0.335 -20.360 1.00 86.75 195 SER A C 1
ATOM 1536 O O . SER A 1 195 ? 9.816 -0.795 -19.943 1.00 86.75 195 SER A O 1
ATOM 1538 N N . VAL A 1 196 ? 11.257 0.703 -20.791 1.00 80.12 196 VAL A N 1
ATOM 1539 C CA . VAL A 1 196 ? 12.480 -0.114 -20.713 1.00 80.12 196 VAL A CA 1
ATOM 1540 C C . VAL A 1 196 ? 13.457 0.396 -19.646 1.00 80.12 196 VAL A C 1
ATOM 1542 O O . VAL A 1 196 ? 14.571 -0.111 -19.594 1.00 80.12 196 VAL A O 1
ATOM 1545 N N . ALA A 1 197 ? 13.056 1.400 -18.857 1.00 67.88 197 ALA A N 1
ATOM 1546 C CA . ALA A 1 197 ? 13.834 2.003 -17.769 1.00 67.88 197 ALA A CA 1
ATOM 1547 C C . ALA A 1 197 ? 13.203 1.748 -16.386 1.00 67.88 197 ALA A C 1
ATOM 1549 O O . ALA A 1 197 ? 12.103 1.153 -16.330 1.00 67.88 197 ALA A O 1
#

Foldseek 3Di:
DPPVVLVCCQPPPPQKDFFCADDDFSQNGKIKGAAPDPPDDFAEAEAEADDPQAGGDLSVCSVVSPVVSPVRYIYIRGTAQGEAEDEEVGLLVVLLVLLVQLLVVLVVPDDDPDHLSSHQEYEYELYQQQVVVVLVLVVVVPQDSVNVQVVQVHDVSSLSSHSVNSCPDPSNPVSVVSHHHYHYHYDCPPSPRHPVD

Solvent-accessible surface area (backbone atoms only — not comparable to full-atom values): 10811 Å² total; per-residue (Å²): 129,67,62,63,60,50,49,48,47,61,76,71,36,87,49,40,47,69,69,45,74,80,52,93,47,86,32,29,24,26,32,36,22,46,29,96,72,74,91,58,97,57,59,75,44,81,42,79,49,60,51,95,55,54,45,66,46,30,72,77,38,46,65,60,25,51,60,39,7,76,71,52,26,33,22,37,18,36,33,61,57,27,36,47,71,28,52,32,70,44,15,29,52,53,47,43,53,51,52,52,50,38,36,47,65,55,70,67,58,75,89,66,96,71,59,67,64,38,36,58,27,38,38,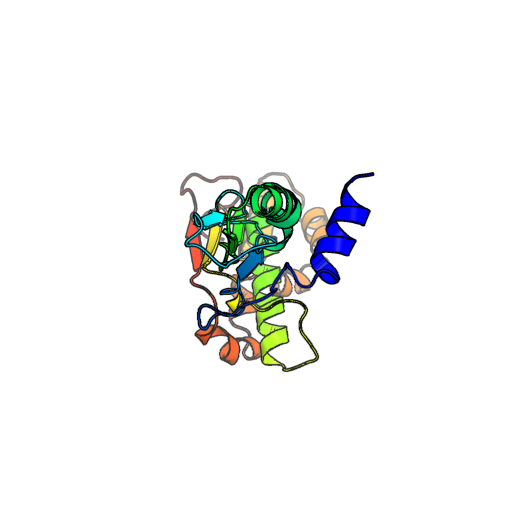29,33,45,33,53,31,33,47,71,67,40,44,61,54,39,32,80,71,71,47,49,53,70,59,54,30,61,75,47,69,34,76,82,37,30,51,81,70,5,45,67,56,48,68,68,39,74,73,37,62,79,29,56,87,58,51,46,57,76,45,80,47,63,51,92,81,39,83,88,45,50,72,88,53

InterPro domains:
  IPR029058 Alpha/Beta hydrolase fold [G3DSA:3.40.50.1820] (10-82)
  IPR029058 Alpha/Beta hydrolase fold [G3DSA:3.40.50.1820] (83-196)
  IPR029058 Alpha/Beta hydrolase fold [SSF53474] (6-194)
  IPR049492 BD-FAE-like domain [PF20434] (30-82)
  IPR050300 GDXG lipolytic enzyme [PTHR48081] (20-82)

Sequence (197 aa):
MLLMPVAYYYFFTSKVKRSIVYGDQPRNRLDLYLPANIGEPKPVLIFVTGGAWIIGYKAWGSLLGLQLAERGIIVACIDYRIYLMGQSADAHISSCALLEQAARESEKVESVPWSISQLKAYLGLSGGYNLLDLVDHFHNRGLDRSIFLSIMEGENSLKEFSPEIKIQDPCLKSSIPHFPPVYLVHGTADYSIPSVA